Protein AF-A0A7S1UII2-F1 (afdb_monomer)

Mean predicted aligned error: 13.19 Å

Organism: NCBI:txid124430

InterPro domains:
  IPR004776 Membrane transport P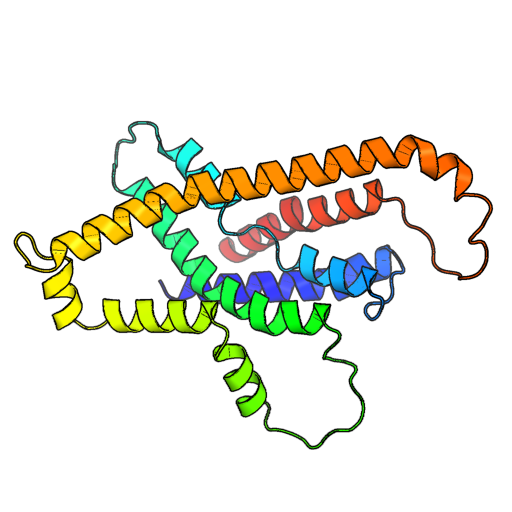IN-like [PF03547] (110-230)
  IPR045033 Protein PIN-LIKES 1/3/4/5/7 [PTHR31651] (4-228)

Sequence (231 aa):
TLALPVLAAFQAALGLVFARRVVLPLLRIKPTSQEGRELQVSSAFGNSGTLPLVLLDALFRAPYADPSVLPRSVAYVSLYLLGWSPLFWSVGRSILVGGIEGKDGPKESALKMVLKRVASPPLMSAFLSLFLVSLPPMRALLFQDGAPLHVVYKCIENFGNACVPTSILVLAGSLASGAAAAKSNEGKAAAVSAGESAAGGDTVGFGRRVATILMSRYVLSPLLSFSLLMA

Foldseek 3Di:
DLVLLVVLVVQLVVQLCCLVPPVCVVQVHDCLDLVNLVLSLLSSDDPLQQVQLVVLCVVLVPDDPDVCSSVVSNVSSVSNCLNNVLCCQQVSVCSNVSVVPDDDDPCPDVVVSSVVSCPDPVNCVSVVVCVQCVDPVSVCQQPPVPRPNVVVVVVVVVVVVVVNVVVVVVVVVVVVVVVVVVVVCVVVVVVCVPPDPPDDDPPDDPVVSVVVSCCSPPPVSVVVVVVVVVD

Solvent-accessible surface area (backbone atoms only — not comparable to full-atom values): 13066 Å² total; per-residue (Å²): 124,73,61,41,24,53,49,32,45,50,50,34,51,49,23,37,50,44,24,64,69,48,52,26,63,75,58,68,42,54,68,85,40,71,70,29,22,53,51,28,35,53,52,28,54,62,84,68,52,62,60,57,52,50,49,46,46,71,71,50,67,58,93,55,99,57,81,62,53,48,63,51,50,53,49,51,45,52,45,23,39,65,28,36,51,55,46,40,65,45,55,39,45,34,50,62,74,43,71,85,77,69,79,92,69,82,87,69,51,68,62,60,60,47,48,62,47,49,64,33,71,72,43,46,52,52,52,48,52,52,53,54,59,68,36,69,70,52,36,50,40,36,71,38,93,86,29,91,41,30,64,59,45,53,51,52,51,52,52,54,65,50,47,56,61,52,49,48,51,54,51,52,51,53,50,52,51,53,54,51,52,54,62,64,40,66,77,49,56,76,69,57,76,80,73,77,90,83,74,97,65,77,79,70,52,68,70,61,54,52,51,50,50,48,46,52,54,72,50,48,49,55,51,51,53,52,53,66,74,74,106

pLDDT: mean 71.01, std 14.42, range [28.39, 87.88]

Radius of gyration: 21.79 Å; Cα contacts (8 Å, |Δi|>4): 147; chains: 1; bounding box: 61×44×65 Å

Secondary structure (DSSP, 8-state):
-THHHHHHHHHHHHHHHHIIIIIHHHTT--TTSHHHHHHHHHHHS--SSHHHHHHHHHHH-S--S-TTHHHHHHHHHHHHHHHHHHHIIIIIHHHHHTTT---------HHHHHHHHHTSHHHHHHHHHHHHHHSHHHHHHHHSTT-TTHHHHHHHHHHHHHHHHHHHHHHHHHHHHHHHHHHHHTTTHHHHTTT---S------HHHHHHHHHHIIIIIHHHHHHHHH--

Structure (mmCIF, N/CA/C/O backbone):
data_AF-A0A7S1UII2-F1
#
_entry.id   AF-A0A7S1UII2-F1
#
loop_
_atom_site.group_PDB
_atom_site.id
_atom_site.type_symbol
_atom_site.label_atom_id
_atom_site.label_alt_id
_atom_site.label_comp_id
_atom_site.label_asym_id
_atom_site.label_entity_id
_atom_site.label_seq_id
_atom_site.pdbx_PDB_ins_code
_atom_site.Cartn_x
_atom_site.Cartn_y
_atom_site.Cartn_z
_atom_site.occupancy
_atom_site.B_iso_or_equiv
_atom_site.auth_seq_id
_atom_site.auth_comp_id
_atom_site.auth_asym_id
_atom_site.auth_atom_id
_atom_site.pdbx_PDB_model_num
ATOM 1 N N . THR A 1 1 ? -4.751 -12.701 12.471 1.00 56.94 1 THR A N 1
ATOM 2 C CA . THR A 1 1 ? -4.529 -11.243 12.307 1.00 56.94 1 THR A CA 1
ATOM 3 C C . THR A 1 1 ? -3.105 -10.900 11.876 1.00 56.94 1 THR A C 1
ATOM 5 O O . THR A 1 1 ? -2.968 -10.080 10.981 1.00 56.94 1 THR A O 1
ATOM 8 N N . LEU A 1 2 ? -2.054 -11.556 12.395 1.00 64.75 2 LEU A N 1
ATOM 9 C CA . LEU A 1 2 ? -0.652 -11.357 11.954 1.00 64.75 2 LEU A CA 1
ATOM 10 C C . LEU A 1 2 ? -0.298 -11.925 10.562 1.00 64.75 2 LEU A C 1
ATOM 12 O O . LEU A 1 2 ? 0.735 -11.569 10.004 1.00 64.75 2 LEU A O 1
ATOM 16 N N . ALA A 1 3 ? -1.153 -12.769 9.978 1.00 74.94 3 ALA A N 1
ATOM 17 C CA . ALA A 1 3 ? -0.923 -13.341 8.650 1.00 74.94 3 ALA A CA 1
ATOM 18 C C . ALA A 1 3 ? -0.904 -12.282 7.529 1.00 74.94 3 ALA A C 1
ATOM 20 O O . ALA A 1 3 ? -0.181 -12.447 6.555 1.00 74.94 3 ALA A O 1
ATOM 21 N N . LEU A 1 4 ? -1.650 -11.178 7.670 1.00 79.38 4 LEU A N 1
ATOM 22 C CA . LEU A 1 4 ? -1.787 -10.155 6.622 1.00 79.38 4 LEU A CA 1
ATOM 23 C C . LEU A 1 4 ? -0.493 -9.351 6.378 1.00 79.38 4 LEU A C 1
ATOM 25 O O . LEU A 1 4 ? -0.098 -9.235 5.218 1.00 79.38 4 LEU A O 1
ATOM 29 N N . PRO A 1 5 ? 0.223 -8.865 7.414 1.00 79.19 5 PRO A N 1
ATOM 30 C CA . PRO A 1 5 ? 1.555 -8.286 7.227 1.00 79.19 5 PRO A CA 1
ATOM 31 C C . PRO A 1 5 ? 2.565 -9.248 6.586 1.00 79.19 5 PRO A C 1
ATOM 33 O O . PRO A 1 5 ? 3.376 -8.835 5.759 1.00 79.19 5 PRO A O 1
ATOM 36 N N . VAL A 1 6 ? 2.514 -10.536 6.945 1.00 77.44 6 VAL A N 1
ATOM 37 C CA . VAL A 1 6 ? 3.408 -11.562 6.379 1.00 77.44 6 VAL A CA 1
ATOM 38 C C . VAL A 1 6 ? 3.071 -11.825 4.913 1.00 77.44 6 VAL A C 1
ATOM 40 O O . VAL A 1 6 ? 3.969 -11.893 4.076 1.00 77.44 6 VAL A O 1
ATOM 43 N N . LEU A 1 7 ? 1.782 -11.895 4.579 1.00 80.81 7 LEU A N 1
ATOM 44 C CA . LEU A 1 7 ? 1.306 -12.030 3.206 1.00 80.81 7 LEU A CA 1
ATOM 45 C C . LEU A 1 7 ? 1.742 -10.835 2.345 1.00 80.81 7 LEU A C 1
ATOM 47 O O . LEU A 1 7 ? 2.169 -11.020 1.208 1.00 80.81 7 LEU A O 1
ATOM 51 N N . ALA A 1 8 ? 1.704 -9.619 2.898 1.00 79.69 8 ALA A N 1
ATOM 52 C CA . ALA A 1 8 ? 2.217 -8.426 2.229 1.00 79.69 8 ALA A CA 1
ATOM 53 C C . ALA A 1 8 ? 3.714 -8.543 1.917 1.00 79.69 8 ALA A C 1
ATOM 55 O O . ALA A 1 8 ? 4.152 -8.206 0.813 1.00 79.69 8 ALA A O 1
ATOM 56 N N . ALA A 1 9 ? 4.494 -9.070 2.865 1.00 80.06 9 ALA A N 1
ATOM 57 C CA . ALA A 1 9 ? 5.916 -9.317 2.665 1.00 80.06 9 ALA A CA 1
ATOM 58 C C . ALA A 1 9 ? 6.182 -10.353 1.581 1.00 80.06 9 ALA A C 1
ATOM 60 O O . ALA A 1 9 ? 7.027 -10.148 0.707 1.00 80.06 9 ALA A O 1
ATOM 61 N N . PHE A 1 10 ? 5.416 -11.436 1.612 1.00 82.25 10 PHE A N 1
ATOM 62 C CA . PHE A 1 10 ? 5.504 -12.500 0.635 1.00 82.25 10 PHE A CA 1
ATOM 63 C C . PHE A 1 10 ? 5.141 -12.016 -0.776 1.00 82.25 10 PHE A C 1
ATOM 65 O O . PHE A 1 10 ? 5.897 -12.258 -1.715 1.00 82.25 10 PHE A O 1
ATOM 72 N N . GLN A 1 11 ? 4.058 -11.247 -0.932 1.00 85.56 11 GLN A N 1
ATOM 73 C CA . GLN A 1 11 ? 3.678 -10.652 -2.217 1.00 85.56 11 GLN A CA 1
ATOM 74 C C . GLN A 1 11 ? 4.767 -9.712 -2.752 1.00 85.56 11 GLN A C 1
ATOM 76 O O . GLN A 1 11 ? 5.116 -9.783 -3.930 1.00 85.56 11 GLN A O 1
ATOM 81 N N . ALA A 1 12 ? 5.322 -8.840 -1.905 1.00 82.19 12 ALA A N 1
ATOM 82 C CA . ALA A 1 12 ? 6.393 -7.933 -2.313 1.00 82.19 12 ALA A CA 1
ATOM 83 C C . ALA A 1 12 ? 7.648 -8.707 -2.757 1.00 82.19 12 ALA A C 1
ATOM 85 O O . ALA A 1 12 ? 8.243 -8.387 -3.788 1.00 82.19 12 ALA A O 1
ATOM 86 N N . ALA A 1 13 ? 8.022 -9.760 -2.024 1.00 82.88 13 ALA A N 1
ATOM 87 C CA . ALA A 1 13 ? 9.143 -10.625 -2.377 1.00 82.88 13 ALA A CA 1
ATOM 88 C C . ALA A 1 13 ? 8.908 -11.355 -3.709 1.00 82.88 13 ALA A C 1
ATOM 90 O O . ALA A 1 13 ? 9.775 -11.326 -4.583 1.00 82.88 13 ALA A O 1
ATOM 91 N N . LEU A 1 14 ? 7.724 -11.944 -3.905 1.00 81.94 14 LEU A N 1
ATOM 92 C CA . LEU A 1 14 ? 7.351 -12.593 -5.162 1.00 81.94 14 LEU A CA 1
ATOM 93 C C . LEU A 1 14 ? 7.375 -11.620 -6.340 1.00 81.94 14 LEU A C 1
ATOM 95 O O . LEU A 1 14 ? 7.939 -11.945 -7.383 1.00 81.94 14 LEU A O 1
ATOM 99 N N . GLY A 1 15 ? 6.826 -10.416 -6.172 1.00 82.94 15 GLY A N 1
ATOM 100 C CA . GLY A 1 15 ? 6.840 -9.385 -7.207 1.00 82.94 15 GLY A CA 1
ATOM 101 C C . GLY A 1 15 ? 8.260 -8.972 -7.605 1.00 82.94 15 GLY A C 1
ATOM 102 O O . GLY A 1 15 ? 8.541 -8.820 -8.793 1.00 82.94 15 GLY A O 1
ATOM 103 N N . LEU A 1 16 ? 9.185 -8.875 -6.641 1.00 82.69 16 LEU A N 1
ATOM 104 C CA . LEU A 1 16 ? 10.602 -8.599 -6.913 1.00 82.69 16 LEU A CA 1
ATOM 105 C C . LEU A 1 16 ? 11.288 -9.758 -7.641 1.00 82.69 16 LEU A C 1
ATOM 107 O O . LEU A 1 16 ? 12.012 -9.533 -8.614 1.00 82.69 16 LEU A O 1
ATOM 111 N N . VAL A 1 17 ? 11.064 -10.996 -7.192 1.00 82.88 17 VAL A N 1
ATOM 112 C CA . VAL A 1 17 ? 11.628 -12.193 -7.831 1.00 82.88 17 VAL A CA 1
ATOM 113 C C . VAL A 1 17 ? 11.128 -12.303 -9.265 1.00 82.88 17 VAL A C 1
ATOM 115 O O . VAL A 1 17 ? 11.934 -12.483 -10.177 1.00 82.88 17 VAL A O 1
ATOM 118 N N . PHE A 1 18 ? 9.828 -12.128 -9.484 1.00 81.38 18 PHE A N 1
ATOM 119 C CA . PHE A 1 18 ? 9.223 -12.180 -10.807 1.00 81.38 18 PHE A CA 1
ATOM 120 C C . PHE A 1 18 ? 9.749 -11.069 -11.719 1.00 81.38 18 PHE A C 1
ATOM 122 O O . PHE A 1 18 ? 10.164 -11.338 -12.848 1.00 81.38 18 PHE A O 1
ATOM 129 N N . ALA A 1 19 ? 9.818 -9.831 -11.225 1.00 80.81 19 ALA A N 1
ATOM 130 C CA . ALA A 1 19 ? 10.358 -8.723 -12.001 1.00 80.81 19 ALA A CA 1
ATOM 131 C C . ALA A 1 19 ? 11.804 -8.992 -12.439 1.00 80.81 19 ALA A C 1
ATOM 133 O O . ALA A 1 19 ? 12.163 -8.776 -13.595 1.00 80.81 19 ALA A O 1
ATOM 134 N N . ARG A 1 20 ? 12.627 -9.533 -11.536 1.00 79.88 20 ARG A N 1
ATOM 135 C CA . ARG A 1 20 ? 14.045 -9.801 -11.791 1.00 79.88 20 ARG A CA 1
ATOM 136 C C . ARG A 1 20 ? 14.301 -11.031 -12.655 1.00 79.88 20 ARG A C 1
ATOM 138 O O . ARG A 1 20 ? 15.261 -11.033 -13.419 1.00 79.88 20 ARG A O 1
ATOM 145 N N . ARG A 1 21 ? 13.487 -12.078 -12.521 1.00 81.69 21 ARG A N 1
ATOM 146 C CA . ARG A 1 21 ? 13.689 -13.363 -13.211 1.00 81.69 21 ARG A CA 1
ATOM 147 C C . ARG A 1 21 ? 12.927 -13.485 -14.522 1.00 81.69 21 ARG A C 1
ATOM 149 O O . ARG A 1 21 ? 13.378 -14.226 -15.384 1.00 81.69 21 ARG A O 1
ATOM 156 N N . VAL A 1 22 ? 11.806 -12.784 -14.673 1.00 80.25 22 VAL A N 1
ATOM 157 C CA . VAL A 1 22 ? 10.923 -12.923 -15.838 1.00 80.25 22 VAL A CA 1
ATOM 158 C C . VAL A 1 22 ? 10.844 -11.616 -16.614 1.00 80.25 22 VAL A C 1
ATOM 160 O O . VAL A 1 22 ? 11.204 -11.582 -17.785 1.00 80.25 22 VAL A O 1
ATOM 163 N N . VAL A 1 23 ? 10.442 -10.520 -15.966 1.00 77.81 23 VAL A N 1
ATOM 164 C CA . VAL A 1 23 ? 10.140 -9.257 -16.665 1.00 77.81 23 VAL A CA 1
ATOM 165 C C . VAL A 1 23 ? 11.395 -8.592 -17.237 1.00 77.81 23 VAL A C 1
ATOM 167 O O . VAL A 1 23 ? 11.415 -8.222 -18.409 1.00 77.81 23 VAL A O 1
ATOM 170 N N . LEU A 1 24 ? 12.456 -8.452 -16.439 1.00 80.50 24 LEU A N 1
ATOM 171 C CA . LEU A 1 24 ? 13.693 -7.797 -16.872 1.00 80.50 24 LEU A CA 1
ATOM 172 C C . LEU A 1 24 ? 14.414 -8.553 -18.004 1.00 80.50 24 LEU A C 1
ATOM 174 O O . LEU A 1 24 ? 14.764 -7.904 -18.992 1.00 80.50 24 LEU A O 1
ATOM 178 N N . PRO A 1 25 ? 14.589 -9.892 -17.940 1.00 80.75 25 PRO A N 1
ATOM 179 C CA . PRO A 1 25 ? 15.157 -10.648 -19.055 1.00 80.75 25 PRO A CA 1
ATOM 180 C C . PRO A 1 25 ? 14.284 -10.602 -20.310 1.00 80.75 25 PRO A C 1
ATOM 182 O O . PRO A 1 25 ? 14.812 -10.434 -21.407 1.00 80.75 25 PRO A O 1
ATOM 185 N N . LEU A 1 26 ? 12.955 -10.685 -20.157 1.00 80.38 26 LEU A N 1
ATOM 186 C CA . LEU A 1 26 ? 12.013 -10.628 -21.279 1.00 80.38 26 LEU A CA 1
ATOM 187 C C . LEU A 1 26 ? 12.080 -9.290 -22.028 1.00 80.38 26 LEU A C 1
ATOM 189 O O . LEU A 1 26 ? 11.916 -9.253 -23.245 1.00 80.38 26 LEU A O 1
ATOM 193 N N . LEU A 1 27 ? 12.337 -8.198 -21.307 1.00 76.19 27 LEU A N 1
ATOM 194 C CA . LEU A 1 27 ? 12.466 -6.855 -21.872 1.00 76.19 27 LEU A CA 1
ATOM 195 C C . LEU A 1 27 ? 13.917 -6.470 -22.196 1.00 76.19 27 LEU A C 1
ATOM 197 O O . LEU A 1 27 ? 14.146 -5.362 -22.666 1.00 76.19 27 LEU A O 1
ATOM 201 N N . ARG A 1 28 ? 14.892 -7.355 -21.943 1.00 81.25 28 ARG A N 1
ATOM 202 C CA . ARG A 1 28 ? 16.338 -7.093 -22.084 1.00 81.25 28 ARG A CA 1
ATOM 203 C C . ARG A 1 28 ? 16.824 -5.843 -21.333 1.00 81.25 28 ARG A C 1
ATOM 205 O O . ARG A 1 28 ? 17.810 -5.219 -21.720 1.00 81.25 28 ARG A O 1
ATOM 212 N N . ILE A 1 29 ? 16.170 -5.495 -20.223 1.00 78.38 29 ILE A N 1
ATOM 213 C CA . ILE A 1 29 ? 16.531 -4.336 -19.397 1.00 78.38 29 ILE A CA 1
ATOM 214 C C . ILE A 1 29 ? 17.473 -4.793 -18.282 1.00 78.38 29 ILE A C 1
ATOM 216 O O . ILE A 1 29 ? 17.192 -5.745 -17.551 1.00 78.38 29 ILE A O 1
ATOM 220 N N . LYS A 1 30 ? 18.601 -4.093 -18.118 1.00 77.81 30 LYS A N 1
ATOM 221 C CA . LYS A 1 30 ? 19.545 -4.372 -17.028 1.00 77.81 30 LYS A CA 1
ATOM 222 C C . LYS A 1 30 ? 18.917 -4.001 -15.674 1.00 77.81 30 LYS A C 1
ATOM 224 O O . LYS A 1 30 ? 18.399 -2.898 -15.541 1.00 77.81 30 LYS A O 1
ATOM 229 N N . PRO A 1 31 ? 19.016 -4.850 -14.636 1.00 73.50 31 PRO A N 1
ATOM 230 C CA . PRO A 1 31 ? 18.434 -4.571 -13.317 1.00 73.50 31 PRO A CA 1
ATOM 231 C C . PRO A 1 31 ? 19.035 -3.344 -12.616 1.00 73.50 31 PRO A C 1
ATOM 233 O O . PRO A 1 31 ? 18.410 -2.798 -11.711 1.00 73.50 31 PRO A O 1
ATOM 236 N N . THR A 1 32 ? 20.242 -2.941 -13.014 1.00 72.38 32 THR A N 1
ATOM 237 C CA . THR A 1 32 ? 20.993 -1.807 -12.460 1.00 72.38 32 THR A CA 1
ATOM 238 C C . THR A 1 32 ? 20.679 -0.490 -13.172 1.00 72.38 32 THR A C 1
ATOM 240 O O . THR A 1 32 ? 20.956 0.585 -12.638 1.00 72.38 32 THR A O 1
ATOM 243 N N . SER A 1 33 ? 20.047 -0.541 -14.354 1.00 77.50 33 SER A N 1
ATOM 244 C CA . SER A 1 33 ? 19.608 0.673 -15.040 1.00 77.50 33 SER A CA 1
ATOM 245 C C . SER A 1 33 ? 18.508 1.368 -14.236 1.00 77.50 33 SER A C 1
ATOM 247 O O . SER A 1 33 ? 17.801 0.745 -13.439 1.00 77.50 33 SER A O 1
ATOM 249 N N . GLN A 1 34 ? 18.363 2.681 -14.416 1.00 76.69 34 GLN A N 1
ATOM 250 C CA . GLN A 1 34 ? 17.278 3.430 -13.783 1.00 76.69 34 GLN A CA 1
ATOM 251 C C . GLN A 1 34 ? 15.908 2.836 -14.154 1.00 76.69 34 GLN A C 1
ATOM 253 O O . GLN A 1 34 ? 15.130 2.507 -13.260 1.00 76.69 34 GLN A O 1
ATOM 258 N N . GLU A 1 35 ? 15.680 2.564 -15.444 1.00 75.12 35 GLU A N 1
ATOM 259 C CA . GLU A 1 35 ? 14.459 1.906 -15.924 1.00 75.12 35 GLU A CA 1
ATOM 260 C C . GLU A 1 35 ? 14.240 0.529 -15.274 1.00 75.12 35 GLU A C 1
ATOM 262 O O . GLU A 1 35 ? 13.125 0.181 -14.892 1.00 75.12 35 GLU A O 1
ATOM 267 N N . GLY A 1 36 ? 15.304 -0.263 -15.106 1.00 76.50 36 GLY A N 1
ATOM 268 C CA . GLY A 1 36 ? 15.222 -1.587 -14.498 1.00 76.50 36 GLY A CA 1
ATOM 269 C C . GLY A 1 36 ? 14.879 -1.542 -13.010 1.00 76.50 36 GLY A C 1
ATOM 270 O O . GLY A 1 36 ? 14.139 -2.398 -12.519 1.00 76.50 36 GLY A O 1
ATOM 271 N N . ARG A 1 37 ? 15.381 -0.542 -12.277 1.00 79.75 37 ARG A N 1
ATOM 272 C CA . ARG A 1 37 ? 15.050 -0.312 -10.860 1.00 79.75 37 ARG A CA 1
ATOM 273 C C . ARG A 1 37 ? 13.603 0.141 -10.691 1.00 79.75 37 ARG A C 1
ATOM 275 O O . ARG A 1 37 ? 12.886 -0.421 -9.865 1.00 79.75 37 ARG A O 1
ATOM 282 N N . GLU A 1 38 ? 13.159 1.095 -11.503 1.00 80.50 38 GLU A N 1
ATOM 283 C CA . GLU A 1 38 ? 11.774 1.580 -11.513 1.00 80.50 38 GLU A CA 1
ATOM 284 C C . GLU A 1 38 ? 10.786 0.457 -11.866 1.00 80.50 38 GLU A C 1
ATOM 286 O O . GLU A 1 38 ? 9.753 0.299 -11.210 1.00 80.50 38 GLU A O 1
ATOM 291 N N . LEU A 1 39 ? 11.131 -0.395 -12.836 1.00 78.56 39 LEU A N 1
ATOM 292 C CA . LEU A 1 39 ? 10.306 -1.534 -13.238 1.00 78.56 39 LEU A CA 1
ATOM 293 C C . LEU A 1 39 ? 10.209 -2.617 -12.154 1.00 78.56 39 LEU A C 1
ATOM 295 O O . LEU A 1 39 ? 9.135 -3.176 -11.924 1.00 78.56 39 LEU A O 1
ATOM 299 N N . GLN A 1 40 ? 11.312 -2.904 -11.458 1.00 81.12 40 GLN A N 1
ATOM 300 C CA . GLN A 1 40 ? 11.315 -3.845 -10.334 1.00 81.12 40 GLN A CA 1
ATOM 301 C C . GLN A 1 40 ? 10.429 -3.355 -9.190 1.00 81.12 40 GLN A C 1
ATOM 303 O O . GLN A 1 40 ? 9.602 -4.112 -8.679 1.00 81.12 40 GLN A O 1
ATOM 308 N N . VAL A 1 41 ? 10.576 -2.085 -8.803 1.00 83.38 41 VAL A N 1
ATOM 309 C CA . VAL A 1 41 ? 9.802 -1.529 -7.692 1.00 83.38 41 VAL A CA 1
ATOM 310 C C . VAL A 1 41 ? 8.333 -1.383 -8.056 1.00 83.38 41 VAL A C 1
ATOM 312 O O . VAL A 1 41 ? 7.504 -1.781 -7.252 1.00 83.38 41 VAL A O 1
ATOM 315 N N . SER A 1 42 ? 7.989 -0.925 -9.260 1.00 79.56 42 SER A N 1
ATOM 316 C CA . SER A 1 42 ? 6.586 -0.827 -9.699 1.00 79.56 42 SER A CA 1
ATOM 317 C C . SER A 1 42 ? 5.885 -2.187 -9.827 1.00 79.56 42 SER A C 1
ATOM 319 O O . SER A 1 42 ? 4.681 -2.286 -9.586 1.00 79.56 42 SER A O 1
ATOM 321 N N . SER A 1 43 ? 6.628 -3.251 -10.150 1.00 78.94 43 SER A N 1
ATOM 322 C CA . SER A 1 43 ? 6.092 -4.617 -10.210 1.00 78.94 43 SER A CA 1
ATOM 323 C C . SER A 1 43 ? 5.828 -5.202 -8.817 1.00 78.94 43 SER A C 1
ATOM 325 O O . SER A 1 43 ? 4.819 -5.873 -8.607 1.00 78.94 43 SER A O 1
ATOM 327 N N . ALA A 1 44 ? 6.713 -4.937 -7.852 1.00 79.94 44 ALA A N 1
ATOM 328 C CA . ALA A 1 44 ? 6.597 -5.452 -6.486 1.00 79.94 44 ALA A CA 1
ATOM 329 C C . ALA A 1 44 ? 5.700 -4.601 -5.577 1.00 79.94 44 ALA A C 1
ATOM 331 O O . ALA A 1 44 ? 4.962 -5.119 -4.736 1.00 79.94 44 ALA A O 1
ATOM 332 N N . PHE A 1 45 ? 5.748 -3.288 -5.767 1.00 81.88 45 PHE A N 1
ATOM 333 C CA . PHE A 1 45 ? 5.093 -2.285 -4.950 1.00 81.88 45 PHE A CA 1
ATOM 334 C C . PHE A 1 45 ? 4.269 -1.366 -5.847 1.00 81.88 45 PHE A C 1
ATOM 336 O O . PHE A 1 45 ? 4.777 -0.452 -6.488 1.00 81.88 45 PHE A O 1
ATOM 343 N N . GLY A 1 46 ? 2.961 -1.573 -5.851 1.00 76.56 46 GLY A N 1
ATOM 344 C CA . GLY A 1 46 ? 2.034 -0.595 -6.407 1.00 76.56 46 GLY A CA 1
ATOM 345 C C . GLY A 1 46 ? 0.900 -0.323 -5.439 1.00 76.56 46 GLY A C 1
ATOM 346 O O . GLY A 1 46 ? 0.962 -0.719 -4.277 1.00 76.56 46 GLY A O 1
ATOM 347 N N . ASN A 1 47 ? -0.144 0.348 -5.913 1.00 76.75 47 ASN A N 1
ATOM 348 C CA . ASN A 1 47 ? -1.198 0.840 -5.034 1.00 76.75 47 ASN A CA 1
ATOM 349 C C . ASN A 1 47 ? -1.896 -0.309 -4.287 1.00 76.75 47 ASN A C 1
ATOM 351 O O . ASN A 1 47 ? -2.648 -1.071 -4.888 1.00 76.75 47 ASN A O 1
ATOM 355 N N . SER A 1 48 ? -1.593 -0.434 -2.996 1.00 78.81 48 SER A N 1
ATOM 356 C CA . SER A 1 48 ? -2.120 -1.486 -2.117 1.00 78.81 48 SER A CA 1
ATOM 357 C C . SER A 1 48 ? -2.996 -0.909 -1.001 1.00 78.81 48 SER A C 1
ATOM 359 O O . SER A 1 48 ? -3.392 -1.629 -0.093 1.00 78.81 48 SER A O 1
ATOM 361 N N . GLY A 1 49 ? -3.274 0.399 -1.058 1.00 77.56 49 GLY A N 1
ATOM 362 C CA . GLY A 1 49 ? -4.068 1.117 -0.066 1.00 77.56 49 GLY A CA 1
ATOM 363 C C . GLY A 1 49 ? -5.275 1.781 -0.700 1.00 77.56 49 GLY A C 1
ATOM 364 O O . GLY A 1 49 ? -6.390 1.300 -0.556 1.00 77.56 49 GLY A O 1
ATOM 365 N N . THR A 1 50 ? -5.064 2.860 -1.448 1.00 76.56 50 THR A N 1
ATOM 366 C CA . THR A 1 50 ? -6.160 3.679 -1.973 1.00 76.56 50 THR A CA 1
ATOM 367 C C . THR A 1 50 ? -7.098 2.917 -2.908 1.00 76.56 50 THR A C 1
ATOM 369 O O . THR A 1 50 ? -8.304 2.993 -2.723 1.00 76.56 50 THR A O 1
ATOM 372 N N . LEU A 1 51 ? -6.582 2.162 -3.885 1.00 81.06 51 LEU A N 1
ATOM 373 C CA . LEU A 1 51 ? -7.436 1.430 -4.833 1.00 81.06 51 LEU A CA 1
ATOM 374 C C . LEU A 1 51 ? -8.267 0.329 -4.146 1.00 81.06 51 LEU A C 1
ATOM 376 O O . LEU A 1 51 ? -9.482 0.314 -4.346 1.00 81.06 51 LEU A O 1
ATOM 380 N N . PRO A 1 52 ? -7.678 -0.546 -3.304 1.00 82.88 52 PRO A N 1
ATOM 381 C CA . PRO A 1 52 ? -8.458 -1.496 -2.516 1.00 82.88 52 PRO A CA 1
ATOM 382 C C . PRO A 1 52 ? -9.504 -0.829 -1.621 1.00 82.88 52 PRO A C 1
ATOM 384 O O . PRO A 1 52 ? -10.641 -1.279 -1.602 1.00 82.88 52 PRO A O 1
ATOM 387 N N . LEU A 1 53 ? -9.164 0.260 -0.921 1.00 81.88 53 LEU A N 1
ATOM 388 C CA . LEU A 1 53 ? -10.115 0.955 -0.044 1.00 81.88 53 LEU A CA 1
ATOM 389 C C . LEU A 1 53 ? -11.305 1.536 -0.816 1.00 81.88 53 LEU A C 1
ATOM 391 O O . LEU A 1 53 ? -12.431 1.436 -0.345 1.00 81.88 53 LEU A O 1
ATOM 395 N N . VAL A 1 54 ? -11.078 2.077 -2.015 1.00 82.00 54 VAL A N 1
ATOM 396 C CA . VAL A 1 54 ? -12.163 2.547 -2.893 1.00 82.00 54 VAL A CA 1
ATOM 397 C C . VAL A 1 54 ? -13.031 1.408 -3.378 1.00 82.00 54 VAL A C 1
ATOM 399 O O . VAL A 1 54 ? -14.248 1.543 -3.402 1.00 82.00 54 VAL A O 1
ATOM 402 N N . LEU A 1 55 ? -12.420 0.294 -3.780 1.00 83.19 55 LEU A N 1
ATOM 403 C CA . LEU A 1 55 ? -13.176 -0.866 -4.230 1.00 83.19 55 LEU A CA 1
ATOM 404 C C . LEU A 1 55 ? -14.045 -1.416 -3.096 1.00 83.19 55 LEU A C 1
ATOM 406 O O . LEU A 1 55 ? -15.194 -1.765 -3.336 1.00 83.19 55 LEU A O 1
ATOM 410 N N . LEU A 1 56 ? -13.515 -1.458 -1.871 1.00 83.25 56 LEU A N 1
ATOM 411 C CA . LEU A 1 56 ? -14.270 -1.858 -0.688 1.00 83.25 56 LEU A CA 1
ATOM 412 C C . LEU A 1 56 ? -15.417 -0.893 -0.390 1.00 83.25 56 LEU A C 1
ATOM 414 O O . LEU A 1 56 ? -16.519 -1.360 -0.128 1.00 83.25 56 LEU A O 1
ATOM 418 N N . ASP A 1 57 ? -15.182 0.420 -0.460 1.00 79.69 57 ASP A N 1
ATOM 419 C CA . ASP A 1 57 ? -16.250 1.413 -0.314 1.00 79.69 57 ASP A CA 1
ATOM 420 C C . ASP A 1 57 ? -17.317 1.203 -1.395 1.00 79.69 57 ASP A C 1
ATOM 422 O O . ASP A 1 57 ? -18.473 0.962 -1.080 1.00 79.69 57 ASP A O 1
ATOM 426 N N . ALA A 1 58 ? -16.941 1.144 -2.672 1.00 79.62 58 ALA A N 1
ATOM 427 C CA . ALA A 1 58 ? -17.881 0.930 -3.770 1.00 79.62 58 ALA A CA 1
ATOM 428 C C . ALA A 1 58 ? -18.669 -0.388 -3.645 1.00 79.62 58 ALA A C 1
ATOM 430 O O . ALA A 1 58 ? -19.865 -0.416 -3.935 1.00 79.62 58 ALA A O 1
ATOM 431 N N . LEU A 1 59 ? -18.018 -1.468 -3.205 1.00 81.12 59 LEU A N 1
ATOM 432 C CA . LEU A 1 59 ? -18.630 -2.789 -3.088 1.00 81.12 59 LEU A CA 1
ATOM 433 C C . LEU A 1 59 ? -19.543 -2.900 -1.864 1.00 81.12 59 LEU A C 1
ATOM 435 O O . LEU A 1 59 ? -20.590 -3.536 -1.959 1.00 81.12 59 LEU A O 1
ATOM 439 N N . PHE A 1 60 ? -19.165 -2.290 -0.736 1.00 79.69 60 PHE A N 1
ATOM 440 C CA . PHE A 1 60 ? -19.830 -2.455 0.562 1.00 79.69 60 PHE A CA 1
ATOM 441 C C . PHE A 1 60 ? -20.610 -1.225 1.055 1.00 79.69 60 PHE A C 1
ATOM 443 O O . PHE A 1 60 ? -21.121 -1.240 2.171 1.00 79.69 60 PHE A O 1
ATOM 450 N N . ARG A 1 61 ? -20.745 -0.173 0.237 1.00 70.00 61 ARG A N 1
ATOM 451 C CA . ARG A 1 61 ? -21.519 1.043 0.560 1.00 70.00 61 ARG A CA 1
ATOM 452 C C . ARG A 1 61 ? -23.037 0.855 0.514 1.00 70.00 61 ARG A C 1
ATOM 454 O O . ARG A 1 61 ? -23.758 1.650 1.112 1.00 70.00 61 ARG A O 1
ATOM 461 N N . ALA A 1 62 ? -23.535 -0.169 -0.181 1.00 73.00 62 ALA A N 1
ATOM 462 C CA . ALA A 1 62 ? -24.948 -0.548 -0.121 1.00 73.00 62 ALA A CA 1
ATOM 463 C C . ALA A 1 62 ? -25.300 -1.126 1.268 1.00 73.00 62 ALA A C 1
ATOM 465 O O . ALA A 1 62 ? -24.421 -1.676 1.927 1.00 73.00 62 ALA A O 1
ATOM 466 N N . PRO A 1 63 ? -26.556 -1.038 1.741 1.00 63.00 63 PRO A N 1
ATOM 467 C CA . PRO A 1 63 ? -26.952 -1.656 3.003 1.00 63.00 63 PRO A CA 1
ATOM 468 C C . PRO A 1 63 ? -26.884 -3.189 2.889 1.00 63.00 63 PRO A C 1
ATOM 470 O O . PRO A 1 63 ? -27.789 -3.830 2.359 1.00 63.00 63 PRO A O 1
ATOM 473 N N . TYR A 1 64 ? -25.782 -3.773 3.360 1.00 66.88 64 TYR A N 1
ATOM 474 C CA . TYR A 1 64 ? -25.618 -5.220 3.499 1.00 66.88 64 TYR A CA 1
ATOM 475 C C . TYR A 1 64 ? -26.325 -5.730 4.757 1.00 66.88 64 TYR A C 1
ATOM 477 O O . TYR A 1 64 ? -26.501 -4.997 5.729 1.00 66.88 64 TYR A O 1
ATOM 485 N N . ALA A 1 65 ? -26.674 -7.019 4.756 1.00 66.31 65 ALA A N 1
ATOM 486 C CA . ALA A 1 65 ? -27.286 -7.693 5.903 1.00 66.31 65 ALA A CA 1
ATOM 487 C C . ALA A 1 65 ? -26.421 -7.642 7.184 1.00 66.31 65 ALA A C 1
ATOM 489 O O . ALA A 1 65 ? -26.959 -7.741 8.282 1.00 66.31 65 ALA A O 1
ATOM 490 N N . ASP A 1 66 ? -25.101 -7.458 7.052 1.00 76.25 66 ASP A N 1
ATOM 491 C CA . ASP A 1 66 ? -24.173 -7.245 8.166 1.00 76.25 66 ASP A CA 1
ATOM 492 C C . ASP A 1 66 ? -23.435 -5.894 7.999 1.00 76.25 66 ASP A C 1
ATOM 494 O O . ASP A 1 66 ? -22.566 -5.767 7.128 1.00 76.25 66 ASP A O 1
ATOM 498 N N . PRO A 1 67 ? -23.732 -4.876 8.831 1.00 73.94 67 PRO A N 1
ATOM 499 C CA . PRO A 1 67 ? -23.085 -3.563 8.765 1.00 73.94 67 PRO A CA 1
ATOM 500 C C . PRO A 1 67 ? -21.608 -3.581 9.205 1.00 73.94 67 PRO A C 1
ATOM 502 O O . PRO A 1 67 ? -20.892 -2.599 9.008 1.00 73.94 67 PRO A O 1
ATOM 505 N N . SER A 1 68 ? -21.108 -4.683 9.779 1.00 80.81 68 SER A N 1
ATOM 506 C CA . SER A 1 68 ? -19.718 -4.799 10.242 1.00 80.81 68 SER A CA 1
ATOM 507 C C . SER A 1 68 ? -18.712 -5.165 9.140 1.00 80.81 68 SER A C 1
ATOM 509 O O . SER A 1 68 ? -17.498 -5.102 9.362 1.00 80.81 68 SER A O 1
ATOM 511 N N . VAL A 1 69 ? -19.186 -5.510 7.936 1.00 82.62 69 VAL A N 1
ATOM 512 C CA . VAL A 1 69 ? -18.352 -6.021 6.832 1.00 82.62 69 VAL A CA 1
ATOM 513 C C . VAL A 1 69 ? -17.401 -4.960 6.276 1.00 82.62 69 VAL A C 1
ATOM 515 O O . VAL A 1 69 ? -16.215 -5.245 6.082 1.00 82.62 69 VAL A O 1
ATOM 518 N N . LEU A 1 70 ? -17.877 -3.728 6.068 1.00 81.00 70 LEU A N 1
ATOM 519 C CA . LEU A 1 70 ? -17.052 -2.629 5.556 1.00 81.00 70 LEU A CA 1
ATOM 520 C C . LEU A 1 70 ? -15.932 -2.250 6.551 1.00 81.00 70 LEU A C 1
ATOM 522 O O . LEU A 1 70 ? -14.763 -2.310 6.156 1.00 81.00 70 LEU A O 1
ATOM 526 N N . PRO A 1 71 ? -16.215 -1.977 7.845 1.00 80.50 71 PRO A N 1
ATOM 527 C CA . PRO A 1 71 ? -15.169 -1.712 8.837 1.00 80.50 71 PRO A CA 1
ATOM 528 C C . PRO A 1 71 ? -14.145 -2.845 8.956 1.00 80.50 71 PRO A C 1
ATOM 530 O O . PRO A 1 71 ? -12.940 -2.597 9.039 1.00 80.50 71 PRO A O 1
ATOM 533 N N . ARG A 1 72 ? -14.601 -4.106 8.924 1.00 82.44 72 ARG A N 1
ATOM 534 C CA . ARG A 1 72 ? -13.721 -5.279 9.014 1.00 82.44 72 ARG A CA 1
ATOM 535 C C . ARG A 1 72 ? -12.795 -5.390 7.799 1.00 82.44 72 ARG A C 1
ATOM 537 O O . ARG A 1 72 ? -11.608 -5.670 7.956 1.00 82.44 72 ARG A O 1
ATOM 544 N N . SER A 1 73 ? -13.308 -5.111 6.604 1.00 83.31 73 SER A N 1
ATOM 545 C CA . SER A 1 73 ? -12.528 -5.131 5.362 1.00 83.31 73 SER A CA 1
ATOM 546 C C . SER A 1 73 ? -11.489 -4.007 5.318 1.00 83.31 73 SER A C 1
ATOM 548 O O . SER A 1 73 ? -10.327 -4.247 4.986 1.00 83.31 73 SER A O 1
ATOM 550 N N . VAL A 1 74 ? -11.869 -2.796 5.739 1.00 82.69 74 VAL A N 1
ATOM 551 C CA . VAL A 1 74 ? -10.949 -1.653 5.877 1.00 82.69 74 VAL A CA 1
ATOM 552 C C . VAL A 1 74 ? -9.843 -1.954 6.893 1.00 82.69 74 VAL A C 1
ATOM 554 O O . VAL A 1 74 ? -8.671 -1.652 6.646 1.00 82.69 74 VAL A O 1
ATOM 557 N N . ALA A 1 75 ? -10.174 -2.614 8.006 1.00 83.31 75 ALA A N 1
ATOM 558 C CA . ALA A 1 75 ? -9.185 -3.062 8.982 1.00 83.31 75 ALA A CA 1
ATOM 559 C C . ALA A 1 75 ? -8.199 -4.083 8.386 1.00 83.31 75 ALA A C 1
ATOM 561 O O . ALA A 1 75 ? -6.999 -3.984 8.642 1.00 83.31 75 ALA A O 1
ATOM 562 N N . TYR A 1 76 ? -8.654 -5.025 7.551 1.00 82.75 76 TYR A N 1
ATOM 563 C CA . TYR A 1 76 ? -7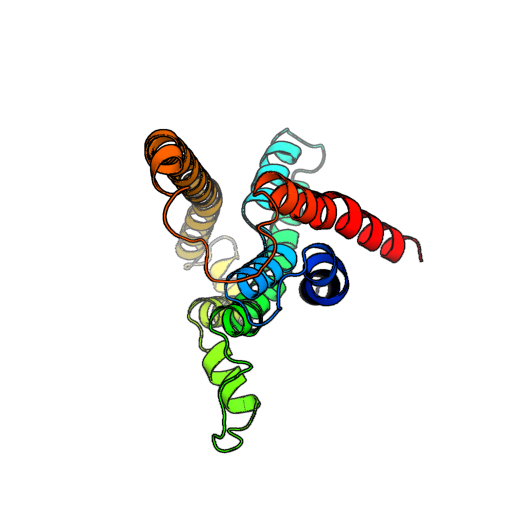.757 -5.971 6.878 1.00 82.75 76 TYR A CA 1
ATOM 564 C C . TYR A 1 76 ? -6.796 -5.292 5.901 1.00 82.75 76 TYR A C 1
ATOM 566 O O . TYR A 1 76 ? -5.606 -5.606 5.918 1.00 82.75 76 TYR A O 1
ATOM 574 N N . VAL A 1 77 ? -7.266 -4.324 5.108 1.00 84.00 77 VAL A N 1
ATOM 575 C CA . VAL A 1 77 ? -6.381 -3.535 4.230 1.00 84.00 77 VAL A CA 1
ATOM 576 C C . VAL A 1 77 ? -5.379 -2.729 5.055 1.00 84.00 77 VAL A C 1
ATOM 578 O O . VAL A 1 77 ? -4.194 -2.701 4.734 1.00 84.00 77 VAL A O 1
ATOM 581 N N . SER A 1 78 ? -5.817 -2.140 6.167 1.00 82.69 78 SER A N 1
ATOM 582 C CA . SER A 1 78 ? -4.942 -1.377 7.065 1.00 82.69 78 SER A CA 1
ATOM 583 C C . SER A 1 78 ? -3.863 -2.262 7.707 1.00 82.69 78 SER A C 1
ATOM 585 O O . SER A 1 78 ? -2.695 -1.878 7.768 1.00 82.69 78 SER A O 1
ATOM 587 N N . LEU A 1 79 ? -4.217 -3.485 8.118 1.00 81.88 79 LEU A N 1
ATOM 588 C CA . LEU A 1 79 ? -3.270 -4.481 8.634 1.00 81.88 79 LEU A CA 1
ATOM 589 C C . LEU A 1 79 ? -2.306 -4.988 7.557 1.00 81.88 79 LEU A C 1
ATOM 591 O O . LEU A 1 79 ? -1.131 -5.206 7.841 1.00 81.88 79 LEU A O 1
ATOM 595 N N . TYR A 1 80 ? -2.772 -5.161 6.323 1.00 82.75 80 TYR A N 1
ATOM 596 C CA . TYR A 1 80 ? -1.906 -5.482 5.193 1.00 82.75 80 TYR A CA 1
ATOM 597 C C . TYR A 1 80 ? -0.891 -4.348 4.942 1.00 82.75 80 TYR A C 1
ATOM 599 O O . TYR A 1 80 ? 0.313 -4.593 4.823 1.00 82.75 80 TYR A O 1
ATOM 607 N N . LEU A 1 81 ? -1.353 -3.091 4.940 1.00 81.44 81 LEU A N 1
ATOM 608 C CA . LEU A 1 81 ? -0.510 -1.907 4.752 1.00 81.44 81 LEU A CA 1
ATOM 609 C C . LEU A 1 81 ? 0.544 -1.742 5.848 1.00 81.44 81 LEU A C 1
ATOM 611 O O . LEU A 1 81 ? 1.632 -1.236 5.567 1.00 81.44 81 LEU A O 1
ATOM 615 N N . LEU A 1 82 ? 0.252 -2.207 7.063 1.00 80.00 82 LEU A N 1
ATOM 616 C CA . LEU A 1 82 ? 1.203 -2.216 8.170 1.00 80.00 82 LEU A CA 1
ATOM 617 C C . LEU A 1 82 ? 2.461 -3.038 7.846 1.00 80.00 82 LEU A C 1
ATOM 619 O O . LEU A 1 82 ? 3.546 -2.663 8.274 1.00 80.00 82 LEU A O 1
ATOM 623 N N . GLY A 1 83 ? 2.341 -4.123 7.072 1.00 76.69 83 GLY A N 1
ATOM 624 C CA . GLY A 1 83 ? 3.492 -4.887 6.572 1.00 76.69 83 GLY A CA 1
ATOM 625 C C . GLY A 1 83 ? 4.061 -4.327 5.267 1.00 76.69 83 GLY A C 1
ATOM 626 O O . GLY A 1 83 ? 5.276 -4.221 5.100 1.00 76.69 83 GLY A O 1
ATOM 627 N N . TRP A 1 84 ? 3.187 -3.917 4.348 1.00 81.81 84 TRP A N 1
ATOM 628 C CA . TRP A 1 84 ? 3.580 -3.448 3.020 1.00 81.81 84 TRP A CA 1
ATOM 629 C C . TRP A 1 84 ? 4.374 -2.131 3.046 1.00 81.81 84 TRP A C 1
ATOM 631 O O . TRP A 1 84 ? 5.397 -2.004 2.370 1.00 81.81 84 TRP A O 1
ATOM 641 N N . SER A 1 85 ? 3.935 -1.154 3.846 1.00 80.88 85 SER A N 1
ATOM 642 C CA . SER A 1 85 ? 4.515 0.196 3.876 1.00 80.88 85 SER A CA 1
ATOM 643 C C . SER A 1 85 ? 5.970 0.198 4.379 1.00 80.88 85 SER A C 1
ATOM 645 O O . SER A 1 85 ? 6.836 0.741 3.685 1.00 80.88 85 SER A O 1
ATOM 647 N N . PRO A 1 86 ? 6.322 -0.495 5.483 1.00 78.19 86 PRO A N 1
ATOM 648 C CA . PRO A 1 86 ? 7.716 -0.680 5.879 1.00 78.19 86 PRO A CA 1
ATOM 649 C C . PRO A 1 86 ? 8.610 -1.298 4.818 1.00 78.19 86 PRO A C 1
ATOM 651 O O . PRO A 1 86 ? 9.747 -0.861 4.641 1.00 78.19 86 PRO A O 1
ATOM 654 N N . LEU A 1 87 ? 8.115 -2.298 4.096 1.00 78.50 87 LEU A N 1
ATOM 655 C CA . LEU A 1 87 ? 8.892 -2.983 3.067 1.00 78.50 87 LEU A CA 1
ATOM 656 C C . LEU A 1 87 ? 9.135 -2.099 1.850 1.00 78.50 87 LEU A C 1
ATOM 658 O O . LEU A 1 87 ? 10.239 -2.096 1.307 1.00 78.50 87 LEU A O 1
ATOM 662 N N . PHE A 1 88 ? 8.149 -1.292 1.462 1.00 81.75 88 PHE A N 1
ATOM 663 C CA . PHE A 1 88 ? 8.324 -0.301 0.409 1.00 81.75 88 PHE A CA 1
ATOM 664 C C . PHE A 1 88 ? 9.375 0.748 0.796 1.00 81.75 88 PHE A C 1
ATOM 666 O O . PHE A 1 88 ? 10.325 0.992 0.046 1.00 81.75 88 PHE A O 1
ATOM 673 N N . TRP A 1 89 ? 9.257 1.327 1.994 1.00 75.38 89 TRP A N 1
ATOM 674 C CA . TRP A 1 89 ? 10.161 2.383 2.459 1.00 75.38 89 TRP A CA 1
ATOM 675 C C . TRP A 1 89 ? 11.567 1.887 2.820 1.00 75.38 89 TRP A C 1
ATOM 677 O O . TRP A 1 89 ? 12.508 2.683 2.815 1.00 75.38 89 TRP A O 1
ATOM 687 N N . SER A 1 90 ? 11.737 0.588 3.078 1.00 75.06 90 SER A N 1
ATOM 688 C CA . SER A 1 90 ? 13.041 -0.033 3.330 1.00 75.06 90 SER A CA 1
ATOM 689 C C . SER A 1 90 ? 13.652 -0.645 2.067 1.00 75.06 90 SER A C 1
ATOM 691 O O . SER A 1 90 ? 14.693 -0.179 1.605 1.00 75.06 90 SER A O 1
ATOM 693 N N . VAL A 1 91 ? 13.023 -1.667 1.486 1.00 79.06 91 VAL A N 1
ATOM 694 C CA . VAL A 1 91 ? 13.548 -2.439 0.350 1.00 79.06 91 VAL A CA 1
ATOM 695 C C . VAL A 1 91 ? 13.301 -1.707 -0.965 1.00 79.06 91 VAL A C 1
ATOM 697 O O . VAL A 1 91 ? 14.248 -1.476 -1.715 1.00 79.06 91 VAL A O 1
ATOM 700 N N . GLY A 1 92 ? 12.062 -1.276 -1.221 1.00 79.44 92 GLY A N 1
ATOM 701 C CA . GLY A 1 92 ? 11.696 -0.573 -2.457 1.00 79.44 92 GLY A CA 1
ATOM 702 C C . GLY A 1 92 ? 12.515 0.704 -2.662 1.00 79.44 92 GLY A C 1
ATOM 703 O O . GLY A 1 92 ? 13.155 0.885 -3.698 1.00 79.44 92 GLY A O 1
ATOM 704 N N . ARG A 1 93 ? 12.607 1.551 -1.630 1.00 77.50 93 ARG A N 1
ATOM 705 C CA . ARG A 1 93 ? 13.429 2.769 -1.674 1.00 77.50 93 ARG A CA 1
ATOM 706 C C . ARG A 1 93 ? 14.915 2.474 -1.888 1.00 77.50 93 ARG A C 1
ATOM 708 O O . ARG A 1 93 ? 15.569 3.208 -2.623 1.00 77.50 93 ARG A O 1
ATOM 715 N N . SER A 1 94 ? 15.450 1.410 -1.287 1.00 73.88 94 SER A N 1
ATOM 716 C CA . SER A 1 94 ? 16.861 1.034 -1.471 1.00 73.88 94 SER A CA 1
ATOM 717 C C . SER A 1 94 ? 17.158 0.611 -2.908 1.00 73.88 94 SER A C 1
ATOM 719 O O . SER A 1 94 ? 18.206 0.972 -3.441 1.00 73.88 94 SER A O 1
ATOM 721 N N . ILE A 1 95 ? 16.222 -0.098 -3.549 1.00 78.62 95 ILE A N 1
ATOM 722 C CA . ILE A 1 95 ? 16.331 -0.468 -4.963 1.00 78.62 95 ILE A CA 1
ATOM 723 C C . ILE A 1 95 ? 16.291 0.791 -5.833 1.00 78.62 95 ILE A C 1
ATOM 725 O O . ILE A 1 95 ? 17.182 0.955 -6.656 1.00 78.62 95 ILE A O 1
ATOM 729 N N . LEU A 1 96 ? 15.345 1.715 -5.615 1.00 79.81 96 LEU A N 1
ATOM 730 C CA . LEU A 1 96 ? 15.236 2.955 -6.404 1.00 79.81 96 LEU A CA 1
ATOM 731 C C . LEU A 1 96 ? 16.472 3.852 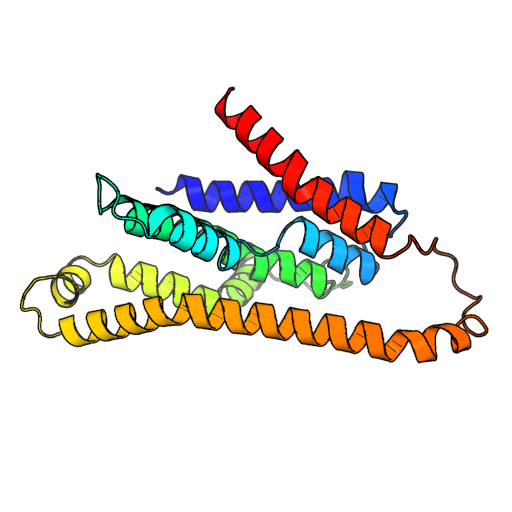-6.282 1.00 79.81 96 LEU A C 1
ATOM 733 O O . LEU A 1 96 ? 17.013 4.298 -7.290 1.00 79.81 96 LEU A O 1
ATOM 737 N N . VAL A 1 97 ? 16.968 4.068 -5.062 1.00 76.75 97 VAL A N 1
ATOM 738 C CA . VAL A 1 97 ? 18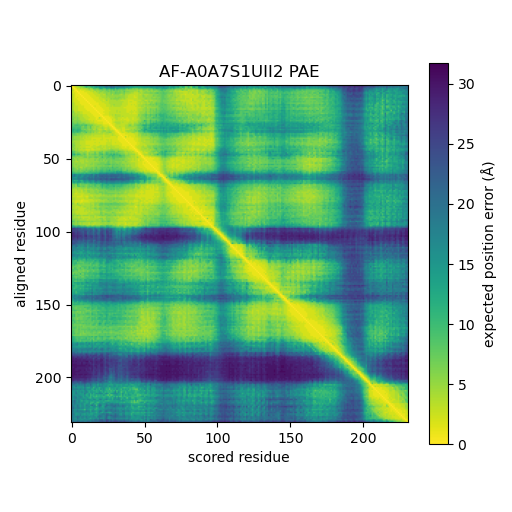.151 4.911 -4.812 1.00 76.75 97 VAL A CA 1
ATOM 739 C C . VAL A 1 97 ? 19.441 4.254 -5.337 1.00 76.75 97 VAL A C 1
ATOM 741 O O . VAL A 1 97 ? 20.450 4.929 -5.497 1.00 76.75 97 VAL A O 1
ATOM 744 N N . GLY A 1 98 ? 19.413 2.963 -5.698 1.00 63.16 98 GLY A N 1
ATOM 745 C CA . GLY A 1 98 ? 20.582 2.231 -6.206 1.00 63.16 98 GLY A CA 1
ATOM 746 C C . GLY A 1 98 ? 21.506 1.716 -5.100 1.00 63.16 98 GLY A C 1
ATOM 747 O O . GLY A 1 98 ? 22.631 1.309 -5.368 1.00 63.16 98 GLY A O 1
ATOM 748 N N . GLY A 1 99 ? 21.030 1.690 -3.852 1.00 53.56 99 GLY A N 1
ATOM 749 C CA . GLY A 1 99 ? 21.810 1.381 -2.648 1.00 53.56 99 GLY A CA 1
ATOM 750 C C . GLY A 1 99 ? 22.243 -0.079 -2.484 1.00 53.56 99 GLY A C 1
ATOM 751 O O . GLY A 1 99 ? 22.533 -0.488 -1.364 1.00 53.56 99 GLY A O 1
ATOM 752 N N . ILE A 1 100 ? 22.260 -0.869 -3.559 1.00 49.94 100 ILE A N 1
ATOM 753 C CA . ILE A 1 100 ? 22.916 -2.185 -3.590 1.00 49.94 100 ILE A CA 1
ATOM 754 C C . ILE A 1 100 ? 24.259 -2.111 -4.351 1.00 49.94 100 ILE A C 1
ATOM 756 O O . ILE A 1 100 ? 25.081 -3.005 -4.198 1.00 49.94 100 ILE A O 1
ATOM 760 N N . GLU A 1 101 ? 24.549 -1.026 -5.082 1.00 43.31 101 GLU A N 1
ATOM 761 C CA . GLU A 1 101 ? 25.810 -0.852 -5.831 1.00 43.31 101 GLU A CA 1
ATOM 762 C C . GLU A 1 101 ? 26.599 0.397 -5.398 1.00 43.31 101 GLU A C 1
ATOM 764 O O . GLU A 1 101 ? 27.067 1.190 -6.211 1.00 43.31 101 GLU A O 1
ATOM 769 N N . GLY A 1 102 ? 26.772 0.565 -4.085 1.00 40.06 102 GLY A N 1
ATOM 770 C CA . GLY A 1 102 ? 27.777 1.460 -3.510 1.00 40.06 102 GLY A CA 1
ATOM 771 C C . GLY A 1 102 ? 28.984 0.659 -3.027 1.00 40.06 102 GLY A C 1
ATOM 772 O O . GLY A 1 102 ? 28.885 -0.048 -2.027 1.00 40.06 102 GLY A O 1
ATOM 773 N N . LYS A 1 103 ? 30.093 0.771 -3.764 1.00 39.91 103 LYS A N 1
ATOM 774 C CA . LYS A 1 103 ? 31.456 0.332 -3.424 1.00 39.91 103 LYS A CA 1
ATOM 775 C C . LYS A 1 103 ? 31.849 0.623 -1.964 1.00 39.91 103 LYS A C 1
ATOM 777 O O . LYS A 1 103 ? 31.535 1.691 -1.450 1.00 39.91 103 LYS A O 1
ATOM 782 N N . ASP A 1 104 ? 32.597 -0.310 -1.373 1.00 44.19 104 ASP A N 1
ATOM 783 C CA . ASP A 1 104 ? 33.639 -0.107 -0.353 1.00 44.19 104 ASP A CA 1
ATOM 784 C C . ASP A 1 104 ? 33.361 0.950 0.737 1.00 44.19 104 ASP A C 1
ATOM 786 O O . ASP A 1 104 ? 33.884 2.061 0.720 1.00 44.19 104 ASP A O 1
ATOM 790 N N . GLY A 1 105 ? 32.580 0.569 1.748 1.00 42.66 105 GLY A N 1
ATOM 791 C CA . GLY A 1 105 ? 32.473 1.277 3.027 1.00 42.66 105 GLY A CA 1
ATOM 792 C C . GLY A 1 105 ? 32.374 0.266 4.173 1.00 42.66 105 GLY A C 1
ATOM 793 O O . GLY A 1 105 ? 31.917 -0.858 3.937 1.00 42.66 105 GLY A O 1
ATOM 794 N N . PRO A 1 106 ? 32.831 0.597 5.399 1.00 38.94 106 PRO A N 1
ATOM 795 C CA . PRO A 1 106 ? 32.924 -0.365 6.494 1.00 38.94 106 PRO A CA 1
ATOM 796 C C . PRO A 1 106 ? 31.559 -1.012 6.725 1.00 38.94 106 PRO A C 1
ATOM 798 O O . PRO A 1 106 ? 30.545 -0.330 6.603 1.00 38.94 106 PRO A O 1
ATOM 801 N N . LYS A 1 107 ? 31.550 -2.317 7.042 1.00 45.47 107 LYS A N 1
ATOM 802 C CA . LYS A 1 107 ? 30.373 -3.127 7.404 1.00 45.47 107 LYS A CA 1
ATOM 803 C C . LYS A 1 107 ? 29.617 -2.482 8.574 1.00 45.47 107 LYS A C 1
ATOM 805 O O . LYS A 1 107 ? 29.692 -2.942 9.710 1.00 45.47 107 LYS A O 1
ATOM 810 N N . GLU A 1 108 ? 28.908 -1.391 8.325 1.00 50.75 108 GLU A N 1
ATOM 811 C CA . GLU A 1 108 ? 27.981 -0.812 9.272 1.00 50.75 108 GLU A CA 1
ATOM 812 C C . GLU A 1 108 ? 26.899 -1.872 9.449 1.00 50.75 108 GLU A C 1
ATOM 814 O O . GLU A 1 108 ? 26.323 -2.340 8.461 1.00 50.75 108 GLU A O 1
ATOM 819 N N . SER A 1 109 ? 26.730 -2.365 10.682 1.00 52.31 109 SER A N 1
ATOM 820 C CA . SER A 1 109 ? 25.918 -3.557 10.920 1.00 52.31 109 SER A CA 1
ATOM 821 C C . SER A 1 109 ? 24.553 -3.360 10.268 1.00 52.31 109 SER A C 1
ATOM 823 O O . SER A 1 109 ? 23.942 -2.298 10.406 1.00 52.31 109 SER A O 1
ATOM 825 N N . ALA A 1 110 ? 24.077 -4.363 9.526 1.00 57.31 110 ALA A N 1
ATOM 826 C CA . ALA A 1 110 ? 22.785 -4.308 8.840 1.00 57.31 110 ALA A CA 1
ATOM 827 C C . ALA A 1 110 ? 21.665 -3.798 9.771 1.00 57.31 110 ALA A C 1
ATOM 829 O O . ALA A 1 110 ? 20.749 -3.115 9.327 1.00 57.31 110 ALA A O 1
ATOM 830 N N . LEU A 1 111 ? 21.814 -4.030 11.079 1.00 55.94 111 LEU A N 1
ATOM 831 C CA . LEU A 1 111 ? 20.996 -3.488 12.155 1.00 55.94 111 LEU A CA 1
ATOM 832 C C . LEU A 1 111 ? 20.961 -1.950 12.221 1.00 55.94 111 LEU A C 1
ATOM 834 O O . LEU A 1 111 ? 19.873 -1.402 12.317 1.00 55.94 111 LEU A O 1
ATOM 838 N N . LYS A 1 112 ? 22.092 -1.233 12.149 1.00 60.25 112 LYS A N 1
ATOM 839 C CA . LYS A 1 112 ? 22.117 0.247 12.147 1.00 60.25 112 LYS A CA 1
ATOM 840 C C . LYS A 1 112 ? 21.447 0.823 10.902 1.00 60.25 112 LYS A C 1
ATOM 842 O O . LYS A 1 112 ? 20.715 1.808 10.988 1.00 60.25 112 LYS A O 1
ATOM 847 N N . MET A 1 113 ? 21.641 0.174 9.757 1.00 60.03 113 MET A N 1
ATOM 848 C CA . MET A 1 113 ? 21.026 0.582 8.495 1.00 60.03 113 MET A CA 1
ATOM 849 C C . MET A 1 113 ? 19.512 0.321 8.497 1.00 60.03 113 MET A C 1
ATOM 851 O O . MET A 1 113 ? 18.735 1.169 8.059 1.00 60.03 113 MET A O 1
ATOM 855 N N . VAL A 1 114 ? 19.082 -0.816 9.055 1.00 60.69 114 VAL A N 1
ATOM 856 C CA . VAL A 1 114 ? 17.670 -1.126 9.313 1.00 60.69 114 VAL A CA 1
ATOM 857 C C . VAL A 1 114 ? 17.090 -0.154 10.335 1.00 60.69 114 VAL A C 1
ATOM 859 O O . VAL A 1 114 ? 16.022 0.378 10.084 1.00 60.69 114 VAL A O 1
ATOM 862 N N . LEU A 1 115 ? 17.796 0.180 11.416 1.00 63.97 115 LEU A N 1
ATOM 863 C CA . LEU A 1 115 ? 17.322 1.105 12.450 1.00 63.97 115 LEU A CA 1
ATOM 864 C C . LEU A 1 115 ? 17.126 2.527 11.905 1.00 63.97 115 LEU A C 1
ATOM 866 O O . LEU A 1 115 ? 16.095 3.146 12.151 1.00 63.97 115 LEU A O 1
ATOM 870 N N . LYS A 1 116 ? 18.056 3.018 11.076 1.00 66.31 116 LYS A N 1
ATOM 871 C CA . LYS A 1 116 ? 17.939 4.322 10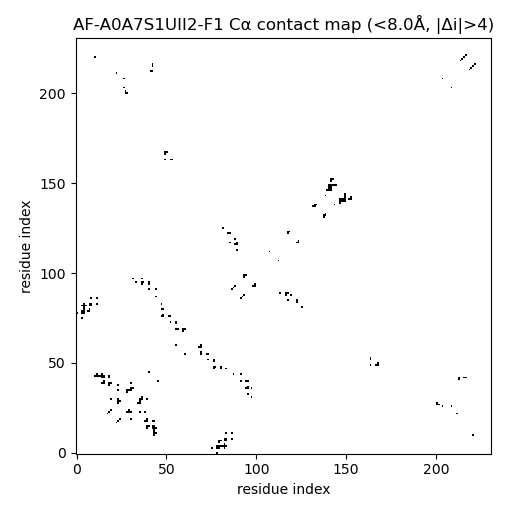.402 1.00 66.31 116 LYS A CA 1
ATOM 872 C C . LYS A 1 116 ? 16.808 4.345 9.363 1.00 66.31 116 LYS A C 1
ATOM 874 O O . LYS A 1 116 ? 16.214 5.390 9.125 1.00 66.31 116 LYS A O 1
ATOM 879 N N . ARG A 1 117 ? 16.485 3.193 8.760 1.00 63.97 117 ARG A N 1
ATOM 880 C CA . ARG A 1 117 ? 15.342 3.017 7.839 1.00 63.97 117 ARG A CA 1
ATOM 881 C C . ARG A 1 117 ? 14.011 2.835 8.581 1.00 63.97 117 ARG A C 1
ATOM 883 O O . ARG A 1 117 ? 12.978 3.309 8.107 1.00 63.97 117 ARG A O 1
ATOM 890 N N . VAL A 1 118 ? 14.041 2.203 9.754 1.00 64.88 118 VAL A N 1
ATOM 891 C CA . VAL A 1 118 ? 12.908 2.069 10.681 1.00 64.88 118 VAL A CA 1
ATOM 892 C C . VAL A 1 118 ? 12.543 3.418 11.294 1.00 64.88 118 VAL A C 1
ATOM 894 O O . VAL A 1 118 ? 11.365 3.699 11.476 1.00 64.88 118 VAL A O 1
ATOM 897 N N . ALA A 1 119 ? 13.519 4.308 11.467 1.00 65.62 119 ALA A N 1
ATOM 898 C CA . ALA A 1 119 ? 13.306 5.710 11.815 1.00 65.62 119 ALA A CA 1
ATOM 899 C C . ALA A 1 119 ? 12.748 6.568 10.655 1.00 65.62 119 ALA A C 1
ATOM 901 O O . ALA A 1 119 ? 12.834 7.795 10.696 1.00 65.62 119 ALA A O 1
ATOM 902 N N . SER A 1 120 ? 12.184 5.963 9.601 1.00 68.94 120 SER A N 1
ATOM 903 C CA . SER A 1 120 ? 11.436 6.740 8.612 1.00 68.94 120 SER A CA 1
ATOM 904 C C . SER A 1 120 ? 10.158 7.295 9.263 1.00 68.94 120 SER A C 1
ATOM 906 O O . SER A 1 120 ? 9.493 6.567 10.007 1.00 68.94 120 SER A O 1
ATOM 908 N N . PRO A 1 121 ? 9.781 8.562 8.998 1.00 71.38 121 PRO A N 1
ATOM 909 C CA . PRO A 1 121 ? 8.606 9.177 9.620 1.00 71.38 121 PRO A CA 1
ATOM 910 C C . PRO A 1 121 ? 7.317 8.329 9.529 1.00 71.38 121 PRO A C 1
ATOM 912 O O . PRO A 1 121 ? 6.612 8.235 10.534 1.00 71.38 121 PRO A O 1
ATOM 915 N N . PRO A 1 122 ? 7.027 7.633 8.405 1.00 70.12 122 PRO A N 1
ATOM 916 C CA . PRO A 1 122 ? 5.857 6.755 8.303 1.00 70.12 122 PRO A CA 1
ATOM 917 C C . PRO A 1 122 ? 5.933 5.479 9.156 1.00 70.12 122 PRO A C 1
ATOM 919 O O . PRO A 1 122 ? 4.900 4.964 9.573 1.00 70.12 122 PRO A O 1
ATOM 922 N N . LEU A 1 123 ? 7.130 4.938 9.416 1.00 71.88 123 LEU A N 1
ATOM 923 C CA . LEU A 1 123 ? 7.268 3.763 10.285 1.00 71.88 123 LEU A CA 1
ATOM 924 C C . LEU A 1 123 ? 7.123 4.153 11.744 1.00 71.88 123 LEU A C 1
ATOM 926 O O . LEU A 1 123 ? 6.466 3.445 12.500 1.00 71.88 123 LEU A O 1
ATOM 930 N N . MET A 1 124 ? 7.721 5.277 12.136 1.00 78.94 124 MET A N 1
ATOM 931 C CA . MET A 1 124 ? 7.610 5.761 13.506 1.00 78.94 124 MET A CA 1
ATOM 932 C C . MET A 1 124 ? 6.158 6.047 13.876 1.00 78.94 124 MET A C 1
ATOM 934 O O . MET A 1 124 ? 5.739 5.656 14.959 1.00 78.94 124 MET A O 1
ATOM 938 N N . SER A 1 125 ? 5.357 6.613 12.967 1.00 79.56 125 SER A N 1
ATOM 939 C CA . SER A 1 125 ? 3.920 6.784 13.208 1.00 79.56 125 SER A CA 1
ATOM 940 C C . SER A 1 125 ? 3.165 5.450 13.277 1.00 79.56 125 SER A C 1
ATOM 942 O O . SER A 1 125 ? 2.322 5.269 14.157 1.00 79.56 125 SER A O 1
ATOM 944 N N . ALA A 1 126 ? 3.486 4.483 12.411 1.00 76.00 126 ALA A N 1
ATOM 945 C CA . ALA A 1 126 ? 2.866 3.158 12.432 1.00 76.00 126 ALA A CA 1
ATOM 946 C C . ALA A 1 126 ? 3.164 2.397 13.737 1.00 76.00 126 ALA A C 1
ATOM 948 O O . ALA A 1 126 ? 2.249 1.882 14.376 1.00 76.00 126 ALA A O 1
ATOM 949 N N . PHE A 1 127 ? 4.423 2.379 14.181 1.00 81.69 127 PHE A N 1
ATOM 950 C CA . PHE A 1 127 ? 4.802 1.745 15.444 1.00 81.69 127 PHE A CA 1
ATOM 951 C C . PHE A 1 127 ? 4.238 2.482 16.654 1.00 81.69 127 PHE A C 1
ATOM 953 O O . PHE A 1 127 ? 3.748 1.836 17.576 1.00 81.69 127 PHE A O 1
ATOM 960 N N . LEU A 1 128 ? 4.264 3.816 16.645 1.00 83.31 128 LEU A N 1
ATOM 961 C CA . LEU A 1 128 ? 3.725 4.613 17.740 1.00 83.31 128 LEU A CA 1
ATOM 962 C C . LEU A 1 128 ? 2.211 4.418 17.869 1.00 83.31 128 LEU A C 1
ATOM 964 O O . LEU A 1 128 ? 1.729 4.173 18.966 1.00 83.31 128 LEU A O 1
ATOM 968 N N . SER A 1 129 ? 1.462 4.448 16.764 1.00 81.00 129 SER A N 1
ATOM 969 C CA . SER A 1 129 ? 0.014 4.194 16.790 1.00 81.00 129 SER A CA 1
ATOM 970 C C . SER A 1 129 ? -0.314 2.783 17.276 1.00 81.00 129 SER A C 1
ATOM 972 O O . SER A 1 129 ? -1.186 2.623 18.129 1.00 81.00 129 SER A O 1
ATOM 974 N N . LEU A 1 130 ? 0.429 1.771 16.816 1.00 80.56 130 LEU A N 1
ATOM 975 C CA . LEU A 1 130 ? 0.268 0.401 17.290 1.00 80.56 130 LEU A CA 1
ATOM 976 C C . LEU A 1 130 ? 0.545 0.302 18.794 1.00 80.56 130 LEU A C 1
ATOM 978 O O . LEU A 1 130 ? -0.244 -0.293 19.520 1.00 80.56 130 LEU A O 1
ATOM 982 N N . PHE A 1 131 ? 1.627 0.917 19.272 1.00 84.00 131 PHE A N 1
ATOM 983 C CA . PHE A 1 131 ? 1.996 0.906 20.684 1.00 84.00 131 PHE A CA 1
ATOM 984 C C . PHE A 1 131 ? 0.956 1.624 21.557 1.00 84.00 131 PHE A C 1
ATOM 986 O O . PHE A 1 131 ? 0.483 1.049 22.535 1.00 84.00 131 PHE A O 1
ATOM 993 N N . LEU A 1 132 ? 0.533 2.834 21.176 1.00 82.19 132 LEU A N 1
ATOM 994 C CA . LEU A 1 132 ? -0.445 3.630 21.927 1.00 82.19 132 LEU A CA 1
ATOM 995 C C . LEU A 1 132 ? -1.826 2.957 21.991 1.00 82.19 132 LEU A C 1
ATOM 997 O O . LEU A 1 132 ? -2.475 2.992 23.031 1.00 82.19 132 LEU A O 1
ATOM 1001 N N . VAL A 1 133 ? -2.276 2.313 20.910 1.00 79.00 133 VAL A N 1
ATOM 1002 C CA . VAL A 1 133 ? -3.576 1.612 20.874 1.00 79.00 133 VAL A CA 1
ATOM 1003 C C . VAL A 1 133 ? -3.520 0.262 21.594 1.00 79.00 133 VAL A C 1
ATOM 1005 O O . VAL A 1 133 ? -4.529 -0.198 22.133 1.00 79.00 133 VAL A O 1
ATOM 1008 N N . SER A 1 134 ? -2.351 -0.383 21.624 1.00 80.06 134 SER A N 1
ATOM 1009 C CA . SER A 1 134 ? -2.189 -1.702 22.239 1.00 80.06 134 SER A CA 1
ATOM 1010 C C . SER A 1 134 ? -2.110 -1.658 23.770 1.00 80.06 134 SER A C 1
ATOM 1012 O O . SER A 1 134 ? -2.234 -2.709 24.400 1.00 80.06 134 SER A O 1
ATOM 1014 N N . LEU A 1 135 ? -1.931 -0.481 24.382 1.00 86.12 135 LEU A N 1
ATOM 1015 C CA . LEU A 1 135 ? -1.932 -0.315 25.836 1.00 86.12 135 LEU A CA 1
ATOM 1016 C C . LEU A 1 135 ? -3.377 -0.310 26.388 1.00 86.12 135 LEU A C 1
ATOM 1018 O O . LEU A 1 135 ? -4.147 0.600 26.069 1.00 86.12 135 LEU A O 1
ATOM 1022 N N . PRO A 1 136 ? -3.755 -1.260 27.272 1.00 78.38 136 PRO A N 1
ATOM 1023 C CA . PRO A 1 136 ? -5.093 -1.332 27.870 1.00 78.38 136 PRO A CA 1
ATOM 1024 C C . PRO A 1 136 ? -5.615 -0.032 28.517 1.00 78.38 136 PRO A C 1
ATOM 1026 O O . PRO A 1 136 ? -6.777 0.299 28.274 1.00 78.38 136 PRO A O 1
ATOM 1029 N N . PRO A 1 137 ? -4.816 0.748 29.283 1.00 79.06 137 PRO A N 1
ATOM 1030 C CA . PRO A 1 137 ? -5.313 1.983 29.898 1.00 79.06 137 PRO A CA 1
ATOM 1031 C C . PRO A 1 137 ? -5.591 3.082 28.868 1.00 79.06 137 PRO A C 1
ATOM 1033 O O . PRO A 1 137 ? -6.569 3.812 28.997 1.00 79.06 137 PRO A O 1
ATOM 1036 N N . MET A 1 138 ? -4.781 3.171 27.808 1.00 71.69 138 MET A N 1
ATOM 1037 C CA . MET A 1 138 ? -5.022 4.119 26.719 1.00 71.69 138 MET A CA 1
ATOM 1038 C C . MET A 1 138 ? -6.266 3.736 25.922 1.00 71.69 138 MET A C 1
ATOM 1040 O O . MET A 1 138 ? -7.054 4.602 25.551 1.00 71.69 138 MET A O 1
ATOM 1044 N N . ARG A 1 139 ? -6.487 2.433 25.717 1.00 73.81 139 ARG A N 1
ATOM 1045 C CA . ARG A 1 139 ? -7.685 1.931 25.047 1.00 73.81 139 ARG A CA 1
ATOM 1046 C C . ARG A 1 139 ? -8.960 2.242 25.840 1.00 73.81 139 ARG A C 1
ATOM 1048 O O . ARG A 1 139 ? -9.938 2.687 25.248 1.00 73.81 139 ARG A O 1
ATOM 1055 N N . ALA A 1 140 ? -8.950 2.066 27.160 1.00 74.94 140 ALA A N 1
ATOM 1056 C CA . ALA A 1 140 ? -10.089 2.432 28.006 1.00 74.94 140 ALA A CA 1
ATOM 1057 C C . ALA A 1 140 ? -10.363 3.950 27.977 1.00 74.94 140 ALA A C 1
ATOM 1059 O O . ALA A 1 140 ? -11.509 4.371 27.877 1.00 74.94 140 ALA A O 1
ATOM 1060 N N . LEU A 1 141 ? -9.313 4.778 27.959 1.00 77.19 141 LEU A N 1
ATOM 1061 C CA . LEU A 1 141 ? -9.445 6.239 27.939 1.00 77.19 141 LEU A CA 1
ATOM 1062 C C . LEU A 1 141 ? -9.905 6.818 26.581 1.00 77.19 141 LEU A C 1
ATOM 1064 O O . LEU A 1 141 ? -10.418 7.934 26.536 1.00 77.19 141 LEU A O 1
ATOM 1068 N N . LEU A 1 142 ? -9.691 6.099 25.474 1.00 74.12 142 LEU A N 1
ATOM 1069 C CA . LEU A 1 142 ? -10.027 6.550 24.113 1.00 74.12 142 LEU A CA 1
ATOM 1070 C C . LEU A 1 142 ? -11.361 5.991 23.594 1.00 74.12 142 LEU A C 1
ATOM 1072 O O . LEU A 1 142 ? -12.088 6.703 22.902 1.00 74.12 142 LEU A O 1
ATOM 1076 N N . PHE A 1 143 ? -11.676 4.727 23.898 1.00 75.31 143 PHE A N 1
ATOM 1077 C CA . PHE A 1 143 ? -12.765 3.992 23.240 1.00 75.31 143 PHE A CA 1
ATOM 1078 C C . PHE A 1 143 ? -13.996 3.741 24.120 1.00 75.31 143 PHE A C 1
ATOM 1080 O O . PHE A 1 143 ? -14.992 3.243 23.607 1.00 75.31 143 PHE A O 1
ATOM 1087 N N . GLN A 1 144 ? -13.943 4.031 25.421 1.00 76.69 144 GLN A N 1
ATOM 1088 C CA . GLN A 1 144 ? -15.066 3.779 26.325 1.00 76.69 144 GLN A CA 1
ATOM 1089 C C . GLN A 1 144 ? -16.099 4.917 26.249 1.00 76.69 144 GLN A C 1
ATOM 1091 O O . GLN A 1 144 ? -15.728 6.093 26.180 1.00 76.69 144 GLN A O 1
ATOM 1096 N N . ASP A 1 145 ? -17.390 4.575 26.257 1.00 62.31 145 ASP A N 1
ATOM 1097 C CA . ASP A 1 145 ? -18.478 5.556 26.207 1.00 62.31 145 ASP A CA 1
ATOM 1098 C C . ASP A 1 145 ? -18.433 6.459 27.451 1.00 62.31 145 ASP A C 1
ATOM 1100 O O . ASP A 1 145 ? -18.544 5.989 28.583 1.00 62.31 145 ASP A O 1
ATOM 1104 N N . GLY A 1 146 ? -18.210 7.762 27.241 1.00 68.75 146 GLY A N 1
ATOM 1105 C CA . GLY A 1 146 ? -18.031 8.758 28.308 1.00 68.75 146 GLY A CA 1
ATOM 1106 C C . GLY A 1 146 ? -16.577 9.062 28.696 1.00 68.75 146 GLY A C 1
ATOM 1107 O O . GLY A 1 146 ? -16.347 9.836 29.625 1.00 68.75 146 GLY A O 1
ATOM 1108 N N . ALA A 1 147 ? -15.583 8.500 28.002 1.00 78.25 147 ALA A N 1
ATOM 1109 C CA . ALA A 1 147 ? -14.183 8.791 28.295 1.00 78.25 147 ALA A CA 1
ATOM 1110 C C . ALA A 1 147 ? -13.781 10.228 27.880 1.00 78.25 147 ALA A C 1
ATOM 1112 O O . ALA A 1 147 ? -14.167 10.701 26.806 1.00 78.25 147 ALA A O 1
ATOM 1113 N N . PRO A 1 148 ? -12.946 10.931 28.671 1.00 75.50 148 PRO A N 1
ATOM 1114 C CA . PRO A 1 148 ? -12.607 12.337 28.427 1.00 75.50 148 PRO A CA 1
ATOM 1115 C C . PRO A 1 148 ? -11.826 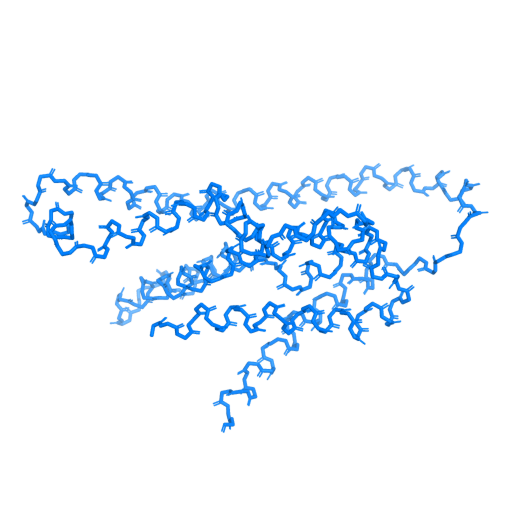12.563 27.121 1.00 75.50 148 PRO A C 1
ATOM 1117 O O . PRO A 1 148 ? -11.872 13.655 26.560 1.00 75.50 148 PRO A O 1
ATOM 1120 N N . LEU A 1 149 ? -11.134 11.538 26.603 1.00 79.31 149 LEU A N 1
ATOM 1121 C CA . LEU A 1 149 ? -10.382 11.608 25.343 1.00 79.31 149 LEU A CA 1
ATOM 1122 C C . LEU A 1 149 ? -11.173 11.127 24.116 1.00 79.31 149 LEU A C 1
ATOM 1124 O O . LEU A 1 149 ? -10.619 11.095 23.015 1.00 79.31 149 LEU A O 1
ATOM 1128 N N . HIS A 1 150 ? -12.465 10.816 24.253 1.00 82.62 150 HIS A N 1
ATOM 1129 C CA . HIS A 1 150 ? -13.289 10.369 23.125 1.00 82.62 150 HIS A CA 1
ATOM 1130 C C . HIS A 1 150 ? -13.350 11.406 21.986 1.00 82.62 150 HIS A C 1
ATOM 1132 O O . HIS A 1 150 ? -13.409 11.044 20.812 1.00 82.62 150 HIS A O 1
ATOM 1138 N N . VAL A 1 151 ? -13.236 12.701 22.311 1.00 84.81 151 VAL A N 1
ATOM 1139 C CA . VAL A 1 151 ? -13.136 13.786 21.318 1.00 84.81 151 VAL A CA 1
ATOM 1140 C C . VAL A 1 151 ? -11.921 13.595 20.404 1.00 84.81 151 VAL A C 1
ATOM 1142 O O . VAL A 1 151 ? -12.031 13.746 19.191 1.00 84.81 151 VAL A O 1
ATOM 1145 N N . VAL A 1 152 ? -10.770 13.200 20.959 1.00 85.75 152 VAL A N 1
ATOM 1146 C CA . VAL A 1 152 ? -9.545 12.951 20.181 1.00 85.75 152 VAL A CA 1
ATOM 1147 C C . VAL A 1 152 ? -9.747 11.771 19.235 1.00 85.75 152 VAL A C 1
ATOM 1149 O O . VAL A 1 152 ? -9.378 11.854 18.063 1.00 85.75 152 VAL A O 1
ATOM 1152 N N . TYR A 1 153 ? -10.384 10.699 19.712 1.00 83.88 153 TYR A N 1
ATOM 1153 C CA . TYR A 1 153 ? -10.733 9.558 18.870 1.00 83.88 153 TYR A CA 1
ATOM 1154 C C . TYR A 1 153 ? -11.665 9.965 17.720 1.00 83.88 153 TYR A C 1
ATOM 1156 O O . TYR A 1 153 ? -11.374 9.647 16.568 1.00 83.88 153 TYR A O 1
ATOM 1164 N N . LYS A 1 154 ? -12.719 10.741 18.001 1.00 83.75 154 LYS A N 1
ATOM 1165 C CA . LYS A 1 154 ? -13.652 11.254 16.984 1.00 83.75 154 LYS A CA 1
ATOM 1166 C C . LYS A 1 154 ? -12.968 12.139 15.943 1.00 83.75 154 LYS A C 1
ATOM 1168 O O . LYS A 1 154 ? -13.277 12.040 14.757 1.00 83.75 154 LYS A O 1
ATOM 1173 N N . CYS A 1 155 ? -11.997 12.953 16.352 1.00 87.88 155 CYS A N 1
ATOM 1174 C CA . CYS A 1 155 ? -11.173 13.719 15.419 1.00 87.88 155 CYS A CA 1
ATOM 1175 C C . CYS A 1 155 ? -10.349 12.799 14.507 1.00 87.88 155 CYS A C 1
ATOM 1177 O O . CYS A 1 155 ? -10.365 12.977 13.291 1.00 87.88 155 CYS A O 1
ATOM 1179 N N . ILE A 1 156 ? -9.654 11.805 15.072 1.00 86.12 156 ILE A N 1
ATOM 1180 C CA . ILE A 1 156 ? -8.840 10.845 14.305 1.00 86.12 156 ILE A CA 1
ATOM 1181 C C . ILE A 1 156 ? -9.713 10.029 13.343 1.00 86.12 156 ILE A C 1
ATOM 1183 O O . ILE A 1 156 ? -9.327 9.830 12.194 1.00 86.12 156 ILE A O 1
ATOM 1187 N N . GLU A 1 157 ? -10.896 9.599 13.781 1.00 85.06 157 GLU A N 1
ATOM 1188 C CA . GLU A 1 157 ? -11.888 8.907 12.953 1.00 85.06 157 GLU A CA 1
ATOM 1189 C C . GLU A 1 157 ? -12.315 9.781 11.765 1.00 85.06 157 GLU A C 1
ATOM 1191 O O . GLU A 1 157 ? -12.277 9.334 10.618 1.00 85.06 157 GLU A O 1
ATOM 1196 N N . ASN A 1 158 ? -12.631 11.056 12.011 1.00 87.00 158 ASN A N 1
ATOM 1197 C CA . ASN A 1 158 ? -13.012 11.986 10.951 1.00 87.00 158 ASN A CA 1
ATOM 1198 C C . ASN A 1 158 ? -11.864 12.235 9.952 1.00 87.00 158 ASN A C 1
ATOM 1200 O O . ASN A 1 158 ? -12.079 12.236 8.739 1.00 87.00 158 ASN A O 1
ATOM 1204 N N . PHE A 1 159 ? -10.626 12.371 10.439 1.00 86.50 159 PHE A N 1
ATOM 1205 C CA . PHE A 1 159 ? -9.443 12.461 9.576 1.00 86.50 159 PHE A CA 1
ATOM 1206 C C . PHE A 1 159 ? -9.224 11.186 8.754 1.00 86.50 159 PHE A C 1
ATOM 1208 O O . PHE A 1 159 ? -8.898 11.273 7.571 1.00 86.50 159 PHE A O 1
ATOM 1215 N N . GLY A 1 160 ? -9.428 10.006 9.347 1.00 81.88 160 GLY A N 1
ATOM 1216 C CA . GLY A 1 160 ? -9.358 8.722 8.648 1.00 81.88 160 GLY A CA 1
ATOM 1217 C C . GLY A 1 160 ? -10.379 8.629 7.513 1.00 81.88 160 GLY A C 1
ATOM 1218 O O . GLY A 1 160 ? -10.017 8.276 6.389 1.00 81.88 160 GLY A O 1
ATOM 1219 N N . ASN A 1 161 ? -11.618 9.050 7.776 1.00 81.94 161 ASN A N 1
ATOM 1220 C CA . ASN A 1 161 ? -12.690 9.092 6.779 1.00 81.94 161 ASN A CA 1
ATOM 1221 C C . ASN A 1 161 ? -12.383 10.073 5.637 1.00 81.94 161 ASN A C 1
ATOM 1223 O O . ASN A 1 161 ? -12.682 9.781 4.481 1.00 81.94 161 ASN A O 1
ATOM 1227 N N . ALA A 1 162 ? -11.728 11.201 5.927 1.00 84.56 162 ALA A N 1
ATOM 1228 C CA . ALA A 1 162 ? -11.275 12.155 4.912 1.00 84.56 162 ALA A CA 1
ATOM 1229 C C . ALA A 1 162 ? -10.009 11.698 4.150 1.00 84.56 162 ALA A C 1
ATOM 1231 O O . ALA A 1 162 ? -9.758 12.147 3.028 1.00 84.56 162 ALA A O 1
ATOM 1232 N N . CYS A 1 163 ? -9.206 10.793 4.717 1.00 81.25 163 CYS A N 1
ATOM 1233 C CA . CYS A 1 163 ? -7.952 10.316 4.121 1.00 81.25 163 CYS A CA 1
ATOM 1234 C C . CYS A 1 163 ? -8.178 9.501 2.835 1.00 81.25 163 CYS A C 1
ATOM 1236 O O . CYS A 1 163 ? -7.414 9.606 1.872 1.00 81.25 163 CYS A O 1
ATOM 1238 N N . VAL A 1 164 ? -9.256 8.714 2.782 1.00 81.00 164 VAL A N 1
ATOM 1239 C CA . VAL A 1 164 ? -9.616 7.926 1.594 1.00 81.00 164 VAL A CA 1
ATOM 1240 C C . VAL A 1 164 ? -9.918 8.826 0.383 1.00 81.00 164 VAL A C 1
ATOM 1242 O O . VAL A 1 164 ? -9.192 8.714 -0.607 1.00 81.00 164 VAL A O 1
ATOM 1245 N N . PRO A 1 165 ? -10.892 9.761 0.420 1.00 80.44 165 PRO A N 1
ATOM 1246 C CA . PRO A 1 165 ? -11.211 10.611 -0.730 1.00 80.44 165 PRO A CA 1
ATOM 1247 C C . PRO A 1 165 ? -10.065 11.546 -1.130 1.00 80.44 165 PRO A C 1
ATOM 1249 O O . PRO A 1 165 ? -9.837 11.764 -2.320 1.00 80.44 165 PRO A O 1
ATOM 1252 N N . THR A 1 166 ? -9.288 12.052 -0.168 1.00 82.12 166 THR A N 1
ATOM 1253 C CA . THR A 1 166 ? -8.104 12.875 -0.472 1.00 82.12 166 THR A CA 1
ATOM 1254 C C . THR A 1 166 ? -7.019 12.072 -1.191 1.00 82.12 166 THR A C 1
ATOM 1256 O O . THR A 1 166 ? -6.460 12.547 -2.178 1.00 82.12 166 THR A O 1
ATOM 1259 N N . SER A 1 167 ? -6.775 10.824 -0.785 1.00 79.94 167 SER A N 1
ATOM 1260 C CA . SER A 1 167 ? -5.835 9.936 -1.480 1.00 79.94 167 SER A CA 1
ATOM 1261 C C . SER A 1 167 ? -6.265 9.646 -2.924 1.00 79.94 167 SER A C 1
ATOM 1263 O O . SER A 1 167 ? -5.421 9.590 -3.818 1.00 79.94 167 SER A O 1
ATOM 1265 N N . ILE A 1 168 ? -7.570 9.488 -3.180 1.00 83.25 168 ILE A N 1
ATOM 1266 C CA . ILE A 1 168 ? -8.109 9.300 -4.541 1.00 83.25 168 ILE A CA 1
ATOM 1267 C C . ILE A 1 168 ? -7.856 10.538 -5.388 1.00 83.25 168 ILE A C 1
ATOM 1269 O O . ILE A 1 168 ? -7.401 10.421 -6.523 1.00 83.25 168 ILE A O 1
ATOM 1273 N N . LEU A 1 169 ? -8.125 11.720 -4.831 1.00 83.00 169 LEU A N 1
ATOM 1274 C CA . LEU A 1 169 ? -7.923 12.984 -5.524 1.00 83.00 169 LEU A CA 1
ATOM 1275 C C . LEU A 1 169 ? -6.454 13.168 -5.932 1.00 83.00 169 LEU A C 1
ATOM 1277 O O . LEU A 1 169 ? -6.176 13.547 -7.067 1.00 83.00 169 LEU A O 1
ATOM 1281 N N . VAL A 1 170 ? -5.511 12.828 -5.047 1.00 83.44 170 VAL A N 1
ATOM 1282 C CA . VAL A 1 170 ? -4.068 12.875 -5.344 1.00 83.44 170 VAL A CA 1
ATOM 1283 C C . VAL A 1 170 ? -3.691 11.916 -6.477 1.00 83.44 170 VAL A C 1
ATOM 1285 O O . VAL A 1 170 ? -2.916 12.283 -7.366 1.00 83.44 170 VAL A O 1
ATOM 1288 N N . LEU A 1 171 ? -4.243 10.699 -6.486 1.00 81.38 171 LEU A N 1
ATOM 1289 C CA . LEU A 1 171 ? -4.009 9.736 -7.567 1.00 81.38 171 LEU A CA 1
ATOM 1290 C C . LEU A 1 171 ? -4.604 10.210 -8.893 1.00 81.38 171 LEU A C 1
ATOM 1292 O O . LEU A 1 171 ? -3.928 10.137 -9.917 1.00 81.38 171 LEU A O 1
ATOM 1296 N N . ALA A 1 172 ? -5.834 10.725 -8.871 1.00 79.62 172 ALA A N 1
ATOM 1297 C CA . ALA A 1 172 ? -6.495 11.286 -10.043 1.00 79.62 172 ALA A CA 1
ATOM 1298 C C . ALA A 1 172 ? -5.701 12.471 -10.612 1.00 79.62 172 ALA A C 1
ATOM 1300 O O . ALA A 1 172 ? -5.472 12.531 -11.818 1.00 79.62 172 ALA A O 1
ATOM 1301 N N . GLY A 1 173 ? -5.201 13.362 -9.749 1.00 81.31 173 GLY A N 1
ATOM 1302 C CA . GLY A 1 173 ? -4.349 14.487 -10.140 1.00 81.31 173 GLY A CA 1
ATOM 1303 C C . GLY A 1 173 ? -3.016 14.042 -10.745 1.00 81.31 173 GLY A C 1
ATOM 1304 O O . GLY A 1 173 ? -2.601 14.555 -11.784 1.00 81.31 173 GLY A O 1
ATOM 1305 N N . SER A 1 174 ? -2.371 13.038 -10.146 1.00 80.06 174 SER A N 1
ATOM 1306 C CA . SER A 1 174 ? -1.112 12.478 -10.656 1.00 80.06 174 SER A CA 1
ATOM 1307 C C . SER A 1 174 ? -1.299 11.815 -12.027 1.00 80.06 174 SER A C 1
ATOM 1309 O O . SER A 1 174 ? -0.466 11.983 -12.917 1.00 80.06 174 SER A O 1
ATOM 1311 N N . LEU A 1 175 ? -2.420 11.114 -12.231 1.00 77.69 175 LEU A N 1
ATOM 1312 C CA . LEU A 1 175 ? -2.780 10.519 -13.518 1.00 77.69 175 LEU A CA 1
ATOM 1313 C C . LEU A 1 175 ? -3.100 11.588 -14.574 1.00 77.69 175 LEU A C 1
ATOM 1315 O O . LEU A 1 175 ? -2.618 11.495 -15.702 1.00 77.69 175 LEU A O 1
ATOM 1319 N N . ALA A 1 176 ? -3.869 12.617 -14.207 1.00 75.25 176 ALA A N 1
ATOM 1320 C CA . ALA A 1 176 ? -4.210 13.728 -15.093 1.00 75.25 176 ALA A CA 1
ATOM 1321 C C . ALA A 1 176 ? -2.962 14.504 -15.542 1.00 75.25 176 ALA A C 1
ATOM 1323 O O . ALA A 1 176 ? -2.822 14.807 -16.725 1.00 75.25 176 ALA A O 1
ATOM 1324 N N . SER A 1 177 ? -2.025 14.758 -14.623 1.00 75.94 177 SER A N 1
ATOM 1325 C CA . SER A 1 177 ? -0.738 15.392 -14.928 1.00 75.94 177 SER A CA 1
ATOM 1326 C C . SER A 1 177 ? 0.100 14.546 -15.895 1.00 75.94 177 SER A C 1
ATOM 1328 O O . SER A 1 177 ? 0.594 15.057 -16.900 1.00 75.94 177 SER A O 1
ATOM 1330 N N . GLY A 1 178 ? 0.180 13.228 -15.668 1.00 73.12 178 GLY A N 1
ATOM 1331 C CA . GLY A 1 178 ? 0.864 12.307 -16.583 1.00 73.12 178 GLY A CA 1
ATOM 1332 C C . GLY A 1 178 ? 0.238 12.265 -17.984 1.00 73.12 178 GLY A C 1
ATOM 1333 O O . GLY A 1 178 ? 0.956 12.283 -18.983 1.00 73.12 178 GLY A O 1
ATOM 1334 N N . ALA A 1 179 ? -1.095 12.272 -18.075 1.00 71.19 179 ALA A N 1
ATOM 1335 C CA . ALA A 1 179 ? -1.816 12.302 -19.349 1.00 71.19 179 ALA A CA 1
ATOM 1336 C C . ALA A 1 179 ? -1.647 13.640 -20.095 1.00 71.19 179 ALA A C 1
ATOM 1338 O O . ALA A 1 179 ? -1.510 13.654 -21.319 1.00 71.19 179 ALA A O 1
ATOM 1339 N N . ALA A 1 180 ? -1.623 14.763 -19.372 1.00 66.75 180 ALA A N 1
ATOM 1340 C CA . ALA A 1 180 ? -1.368 16.083 -19.944 1.00 66.75 180 ALA A CA 1
ATOM 1341 C C . ALA A 1 180 ? 0.074 16.209 -20.467 1.00 66.75 180 ALA A C 1
ATOM 1343 O O . ALA A 1 180 ? 0.287 16.698 -21.577 1.00 66.75 180 ALA A O 1
ATOM 1344 N N . ALA A 1 181 ? 1.056 15.697 -19.717 1.00 63.78 181 ALA A N 1
ATOM 1345 C CA . ALA A 1 181 ? 2.452 15.655 -20.144 1.00 63.78 181 ALA A CA 1
ATOM 1346 C C . ALA A 1 181 ? 2.641 14.792 -21.405 1.00 63.78 181 ALA A C 1
ATOM 1348 O O . ALA A 1 181 ? 3.336 15.209 -22.333 1.00 63.78 181 ALA A O 1
ATOM 1349 N N . ALA A 1 182 ? 1.969 13.637 -21.490 1.00 58.97 182 ALA A N 1
ATOM 1350 C CA . ALA A 1 182 ? 1.990 12.787 -22.681 1.00 58.97 182 ALA A CA 1
ATOM 1351 C C . ALA A 1 182 ? 1.453 13.514 -23.929 1.00 58.97 182 ALA A C 1
ATOM 1353 O O . ALA A 1 182 ? 2.115 13.501 -24.963 1.00 58.97 182 ALA A O 1
ATOM 1354 N N . LYS A 1 183 ? 0.327 14.234 -23.808 1.00 58.62 183 LYS A N 1
ATOM 1355 C CA . LYS A 1 183 ? -0.236 15.053 -24.900 1.00 58.62 183 LYS A CA 1
ATOM 1356 C C . LYS A 1 183 ? 0.679 16.206 -25.324 1.00 58.62 183 LYS A C 1
ATOM 1358 O O . LYS A 1 183 ? 0.771 16.515 -26.505 1.00 58.62 183 LYS A O 1
ATOM 1363 N N . SER A 1 184 ? 1.400 16.831 -24.388 1.00 52.69 184 SER A N 1
ATOM 1364 C CA . SER A 1 184 ? 2.366 17.895 -24.721 1.00 52.69 184 SER A CA 1
ATOM 1365 C C . SER A 1 184 ? 3.617 17.386 -25.456 1.00 52.69 184 SER A C 1
ATOM 1367 O O . SER A 1 184 ? 4.236 18.132 -26.215 1.00 52.69 184 SER A O 1
ATOM 1369 N N . ASN A 1 185 ? 3.971 16.108 -25.275 1.00 51.72 185 ASN A N 1
ATOM 1370 C CA . ASN A 1 185 ? 5.133 15.485 -25.909 1.00 51.72 185 ASN A CA 1
ATOM 1371 C C . ASN A 1 185 ? 4.836 14.876 -27.288 1.00 51.72 185 ASN A C 1
ATOM 1373 O O . ASN A 1 185 ? 5.786 14.597 -28.018 1.00 51.72 185 ASN A O 1
ATOM 1377 N N . GLU A 1 186 ? 3.570 14.748 -27.705 1.00 48.12 186 GLU A N 1
ATOM 1378 C CA . GLU A 1 186 ? 3.215 14.340 -29.078 1.00 48.12 186 GLU A CA 1
ATOM 1379 C C . GLU A 1 186 ? 3.740 15.335 -30.135 1.00 48.12 186 GLU A C 1
ATOM 1381 O O . GLU A 1 186 ? 4.105 14.923 -31.232 1.00 48.12 186 GLU A O 1
ATOM 1386 N N . GLY A 1 187 ? 3.903 16.621 -29.788 1.00 42.12 187 GLY A N 1
ATOM 1387 C CA . GLY A 1 187 ? 4.518 17.630 -30.666 1.00 42.12 187 GLY A CA 1
ATOM 1388 C C . GLY A 1 187 ? 6.056 17.647 -30.674 1.00 42.12 187 GLY A C 1
ATOM 1389 O O . GLY A 1 187 ? 6.657 18.193 -31.595 1.00 42.12 187 GLY A O 1
ATOM 1390 N N . LYS A 1 188 ? 6.717 17.043 -29.674 1.00 37.91 188 LYS A N 1
ATOM 1391 C CA . LYS A 1 188 ? 8.191 17.023 -29.535 1.00 37.91 188 LYS A CA 1
ATOM 1392 C C . LYS A 1 188 ? 8.811 15.664 -29.884 1.00 37.91 188 LYS A C 1
ATOM 1394 O O . LYS A 1 188 ? 9.983 15.608 -30.250 1.00 37.91 188 LYS A O 1
ATOM 1399 N N . ALA A 1 189 ? 8.024 14.586 -29.855 1.00 36.88 189 ALA A N 1
ATOM 1400 C CA . ALA A 1 189 ? 8.449 13.238 -30.236 1.00 36.88 189 ALA A CA 1
ATOM 1401 C C . ALA A 1 189 ? 8.853 13.115 -31.721 1.00 36.88 189 ALA A C 1
ATOM 1403 O O . ALA A 1 189 ? 9.700 12.289 -32.050 1.00 36.88 189 ALA A O 1
ATOM 1404 N N . ALA A 1 190 ? 8.332 13.975 -32.607 1.00 37.81 190 ALA A N 1
ATOM 1405 C CA . ALA A 1 190 ? 8.756 14.021 -34.011 1.00 37.81 190 ALA A CA 1
ATOM 1406 C C . ALA A 1 190 ? 10.179 14.595 -34.199 1.00 37.81 190 ALA A C 1
ATOM 1408 O O . ALA A 1 190 ? 10.875 14.198 -35.130 1.00 37.81 190 ALA A O 1
ATOM 1409 N N . ALA A 1 191 ? 10.649 15.469 -33.298 1.00 38.09 191 ALA A N 1
ATOM 1410 C CA . ALA A 1 191 ? 11.951 16.140 -33.411 1.00 38.09 191 ALA A CA 1
ATOM 1411 C C . ALA A 1 191 ? 13.095 15.435 -32.651 1.00 38.09 191 ALA A C 1
ATOM 1413 O O . ALA A 1 191 ? 14.262 15.641 -32.971 1.00 38.09 191 ALA A O 1
ATOM 1414 N N . VAL A 1 192 ? 12.786 14.580 -31.668 1.00 35.88 192 VAL A N 1
ATOM 1415 C CA . VAL A 1 192 ? 13.799 13.840 -30.881 1.00 35.88 192 VAL A CA 1
ATOM 1416 C C . VAL A 1 192 ? 14.234 12.532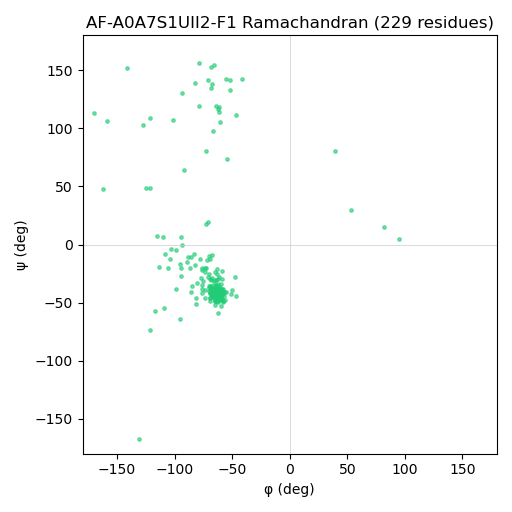 -31.571 1.00 35.88 192 VAL A C 1
ATOM 1418 O O . VAL A 1 192 ? 15.263 11.959 -31.223 1.00 35.88 192 VAL A O 1
ATOM 1421 N N . SER A 1 193 ? 13.533 12.099 -32.628 1.00 32.81 193 SER A N 1
ATOM 1422 C CA . SER A 1 193 ? 13.894 10.901 -33.410 1.00 32.81 193 SER A CA 1
ATOM 1423 C C . SER A 1 193 ? 15.199 11.020 -34.221 1.00 32.81 193 SER A C 1
ATOM 1425 O O . SER A 1 193 ? 15.684 10.014 -34.731 1.00 32.81 193 SER A O 1
ATOM 1427 N N . ALA A 1 194 ? 15.802 12.212 -34.309 1.00 34.81 194 ALA A N 1
ATOM 1428 C CA . ALA A 1 194 ? 17.019 12.455 -35.091 1.00 34.81 194 ALA A CA 1
ATOM 1429 C C . ALA A 1 194 ? 18.320 12.559 -34.260 1.00 34.81 194 ALA A C 1
ATOM 1431 O O . ALA A 1 194 ? 19.390 12.705 -34.846 1.00 34.81 194 ALA A O 1
ATOM 1432 N N . GLY A 1 195 ? 18.263 12.507 -32.920 1.00 29.33 195 GLY A N 1
ATOM 1433 C CA . GLY A 1 195 ? 19.396 12.918 -32.070 1.00 29.33 195 GLY A CA 1
ATOM 1434 C C . GLY A 1 195 ? 20.104 11.843 -31.240 1.00 29.33 195 GLY A C 1
ATOM 1435 O O . GLY A 1 195 ? 21.237 12.069 -30.828 1.00 29.33 195 GLY A O 1
ATOM 1436 N N . GLU A 1 196 ? 19.495 10.683 -30.980 1.00 29.62 196 GLU A N 1
ATOM 1437 C CA . GLU A 1 196 ? 19.989 9.772 -29.929 1.00 29.62 196 GLU A CA 1
ATOM 1438 C C . GLU A 1 196 ? 20.259 8.354 -30.446 1.00 29.62 196 GLU A C 1
ATOM 1440 O O . GLU A 1 196 ? 19.854 7.344 -29.880 1.00 29.62 196 GLU A O 1
ATOM 1445 N N . SER A 1 197 ? 20.979 8.277 -31.565 1.00 28.39 197 SER A N 1
ATOM 1446 C CA . SER A 1 197 ? 21.517 7.030 -32.108 1.00 28.39 197 SER A CA 1
ATOM 1447 C C . SER A 1 197 ? 22.940 6.789 -31.590 1.00 28.39 197 SER A C 1
ATOM 1449 O O . SER A 1 197 ? 23.882 6.802 -32.375 1.00 28.39 197 SER A O 1
ATOM 1451 N N . ALA A 1 198 ? 23.121 6.604 -30.274 1.00 30.33 198 ALA A N 1
ATOM 1452 C CA . ALA A 1 198 ? 24.406 6.158 -29.709 1.00 30.33 198 ALA A CA 1
ATOM 1453 C C . ALA A 1 198 ? 24.331 5.588 -28.271 1.00 30.33 198 ALA A C 1
ATOM 1455 O O . ALA A 1 198 ? 25.155 5.934 -27.432 1.00 30.33 198 ALA A O 1
ATOM 1456 N N . ALA A 1 199 ? 23.394 4.688 -27.956 1.00 29.86 199 ALA A N 1
ATOM 1457 C CA . ALA A 1 199 ? 23.571 3.749 -26.837 1.00 29.86 199 ALA A CA 1
ATOM 1458 C C . ALA A 1 199 ? 22.648 2.533 -27.003 1.00 29.86 199 ALA A C 1
ATOM 1460 O O . ALA A 1 199 ? 21.436 2.622 -26.830 1.00 29.86 199 ALA A O 1
ATOM 1461 N N . GLY A 1 200 ? 23.228 1.387 -27.364 1.00 31.67 200 GLY A N 1
ATOM 1462 C CA . GLY A 1 200 ? 22.500 0.142 -27.601 1.00 31.67 200 GLY A CA 1
ATOM 1463 C C . GLY A 1 200 ? 21.762 -0.375 -26.362 1.00 31.67 200 GLY A C 1
ATOM 1464 O O . GLY A 1 200 ? 22.377 -0.809 -25.386 1.00 31.67 200 GLY A O 1
ATOM 1465 N N . GLY A 1 201 ? 20.435 -0.381 -26.445 1.00 32.38 201 GLY A N 1
ATOM 1466 C CA . GLY A 1 201 ? 19.518 -1.089 -25.560 1.00 32.38 201 GLY A CA 1
ATOM 1467 C C . GLY A 1 201 ? 18.116 -1.022 -26.157 1.00 32.38 201 GLY A C 1
ATOM 1468 O O . GLY A 1 201 ? 17.564 0.068 -26.265 1.00 32.38 201 GLY A O 1
ATOM 1469 N N . ASP A 1 202 ? 17.576 -2.167 -26.588 1.00 42.31 202 ASP A N 1
ATOM 1470 C CA . ASP A 1 202 ? 16.273 -2.289 -27.259 1.00 42.31 202 ASP A CA 1
ATOM 1471 C C . ASP A 1 202 ? 15.184 -1.483 -26.523 1.00 42.31 202 ASP A C 1
ATOM 1473 O O . ASP A 1 202 ? 14.760 -1.818 -25.412 1.00 42.31 202 ASP A O 1
ATOM 1477 N N . THR A 1 203 ? 14.706 -0.410 -27.153 1.00 42.53 203 THR A N 1
ATOM 1478 C CA . THR A 1 203 ? 13.637 0.458 -26.655 1.00 42.53 203 THR A CA 1
ATOM 1479 C C . THR A 1 203 ? 12.300 -0.271 -26.754 1.00 42.53 203 THR A C 1
ATOM 1481 O O . THR A 1 203 ? 11.516 -0.092 -27.684 1.00 42.53 203 THR A O 1
ATOM 1484 N N . VAL A 1 204 ? 12.013 -1.151 -25.791 1.00 56.78 204 VAL A N 1
ATOM 1485 C CA . VAL A 1 204 ? 10.708 -1.819 -25.748 1.00 56.78 204 VAL A CA 1
ATOM 1486 C C . VAL A 1 204 ? 9.622 -0.758 -25.576 1.00 56.78 204 VAL A C 1
ATOM 1488 O O . VAL A 1 204 ? 9.620 -0.045 -24.572 1.00 56.78 204 VAL A O 1
ATOM 1491 N N . GLY A 1 205 ? 8.711 -0.657 -26.548 1.00 66.50 205 GLY A N 1
ATOM 1492 C CA . GLY A 1 205 ? 7.675 0.376 -26.576 1.00 66.50 205 GLY A CA 1
ATOM 1493 C C . GLY A 1 205 ? 6.872 0.457 -25.273 1.00 66.50 205 GLY A C 1
ATOM 1494 O O . GLY A 1 205 ? 6.535 -0.565 -24.667 1.00 66.50 205 GLY A O 1
ATOM 1495 N N . PHE A 1 206 ? 6.542 1.684 -24.857 1.00 71.00 206 PHE A N 1
ATOM 1496 C CA . PHE A 1 206 ? 5.837 2.001 -23.608 1.00 71.00 206 PHE A CA 1
ATOM 1497 C C . PHE A 1 206 ? 4.606 1.110 -23.362 1.00 71.00 206 PHE A C 1
ATOM 1499 O O . PHE A 1 206 ? 4.460 0.543 -22.280 1.00 71.00 206 PHE A O 1
ATOM 1506 N N . GLY A 1 207 ? 3.777 0.885 -24.390 1.00 68.00 207 GLY A N 1
ATOM 1507 C CA . GLY A 1 207 ? 2.584 0.035 -24.285 1.00 68.00 207 GLY A CA 1
ATOM 1508 C C . GLY A 1 207 ? 2.890 -1.420 -23.914 1.00 68.00 207 GLY A C 1
ATOM 1509 O O . GLY A 1 207 ? 2.169 -2.027 -23.126 1.00 68.00 207 GLY A O 1
ATOM 1510 N N . ARG A 1 208 ? 4.008 -1.971 -24.396 1.00 66.12 208 ARG A N 1
ATOM 1511 C CA . ARG A 1 208 ? 4.434 -3.345 -24.094 1.00 66.12 208 ARG A CA 1
ATOM 1512 C C . ARG A 1 208 ? 5.011 -3.459 -22.677 1.00 66.12 208 ARG A C 1
ATOM 1514 O O . ARG A 1 208 ? 4.804 -4.480 -22.020 1.00 66.12 208 ARG A O 1
ATOM 1521 N N . ARG A 1 209 ? 5.645 -2.395 -22.163 1.00 61.44 209 ARG A N 1
ATOM 1522 C CA . ARG A 1 209 ? 6.065 -2.289 -20.751 1.00 61.44 209 ARG A CA 1
ATOM 1523 C C . ARG A 1 209 ? 4.845 -2.258 -19.821 1.00 61.44 209 ARG A C 1
ATOM 1525 O O . ARG A 1 209 ? 4.764 -3.066 -18.900 1.00 61.44 209 ARG A O 1
ATOM 1532 N N . VAL A 1 210 ? 3.858 -1.409 -20.119 1.00 69.62 210 VAL A N 1
ATOM 1533 C CA . VAL A 1 210 ? 2.604 -1.302 -19.349 1.00 69.62 210 VAL A CA 1
ATOM 1534 C C . VAL A 1 210 ? 1.816 -2.613 -19.371 1.00 69.62 210 VAL A C 1
ATOM 1536 O O . VAL A 1 210 ? 1.424 -3.100 -18.314 1.00 69.62 210 VAL A O 1
ATOM 1539 N N . ALA A 1 211 ? 1.645 -3.236 -20.541 1.00 71.94 211 ALA A N 1
ATOM 1540 C CA . ALA A 1 211 ? 0.947 -4.516 -20.665 1.00 71.94 211 ALA A CA 1
ATOM 1541 C C . ALA A 1 211 ? 1.609 -5.626 -19.831 1.00 71.94 211 ALA A C 1
ATOM 1543 O O . ALA A 1 211 ? 0.920 -6.419 -19.193 1.00 71.94 211 ALA A O 1
ATOM 1544 N N . THR A 1 212 ? 2.944 -5.647 -19.771 1.00 69.25 212 THR A N 1
ATOM 1545 C CA . THR A 1 212 ? 3.688 -6.632 -18.971 1.00 69.25 212 THR A CA 1
ATOM 1546 C C . THR A 1 212 ? 3.491 -6.410 -17.466 1.00 69.25 212 THR A C 1
ATOM 1548 O O . THR A 1 212 ? 3.304 -7.376 -16.727 1.00 69.25 212 THR A O 1
ATOM 1551 N N . ILE A 1 213 ? 3.467 -5.152 -17.006 1.00 67.69 213 ILE A N 1
ATOM 1552 C CA . ILE A 1 213 ? 3.182 -4.804 -15.600 1.00 67.69 213 ILE A CA 1
ATOM 1553 C C . ILE A 1 213 ? 1.730 -5.148 -15.233 1.00 67.69 213 ILE A C 1
ATOM 1555 O O . ILE A 1 213 ? 1.462 -5.658 -14.146 1.00 67.69 213 ILE A O 1
ATOM 1559 N N . LEU A 1 214 ? 0.780 -4.894 -16.137 1.00 68.69 214 LEU A N 1
ATOM 1560 C CA . LEU A 1 214 ? -0.628 -5.220 -15.912 1.00 68.69 214 LEU A CA 1
ATOM 1561 C C . LEU A 1 214 ? -0.849 -6.735 -15.841 1.00 68.69 214 LEU A C 1
ATOM 1563 O O . LEU A 1 214 ? -1.514 -7.204 -14.921 1.00 68.69 214 LEU A O 1
ATOM 1567 N N . MET A 1 215 ? -0.245 -7.507 -16.747 1.00 72.31 215 MET A N 1
ATOM 1568 C CA . MET A 1 215 ? -0.342 -8.971 -16.734 1.00 72.31 215 MET A CA 1
ATOM 1569 C C . MET A 1 215 ? 0.308 -9.589 -15.491 1.00 72.31 215 MET A C 1
ATOM 1571 O O . MET A 1 215 ? -0.263 -10.500 -14.887 1.00 72.31 215 MET A O 1
AT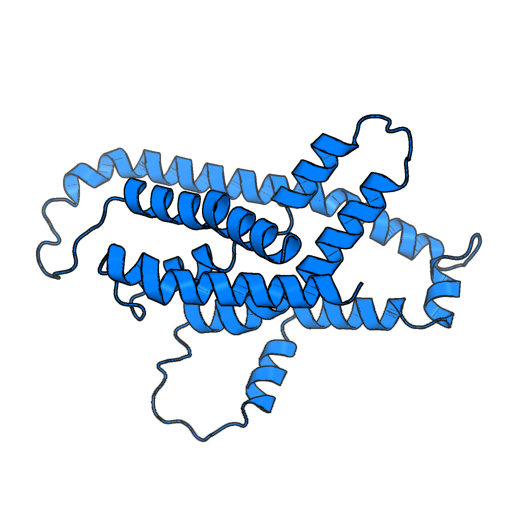OM 1575 N N . SER A 1 216 ? 1.463 -9.074 -15.054 1.00 65.38 216 SER A N 1
ATOM 1576 C CA . SER A 1 216 ? 2.122 -9.572 -13.841 1.00 65.38 216 SER A CA 1
ATOM 1577 C C . SER A 1 216 ? 1.283 -9.326 -12.583 1.00 65.38 216 SER A C 1
ATOM 1579 O O . SER A 1 216 ? 1.179 -10.209 -11.729 1.00 65.38 216 SER A O 1
ATOM 1581 N N . ARG A 1 217 ? 0.633 -8.158 -12.484 1.00 64.69 217 ARG A N 1
ATOM 1582 C CA . ARG A 1 217 ? -0.158 -7.781 -11.304 1.00 64.69 217 ARG A CA 1
ATOM 1583 C C . ARG A 1 217 ? -1.560 -8.371 -11.277 1.00 64.69 217 ARG A C 1
ATOM 1585 O O . ARG A 1 217 ? -1.973 -8.843 -10.225 1.00 64.69 217 ARG A O 1
ATOM 1592 N N . TYR A 1 218 ? -2.299 -8.324 -12.381 1.00 69.44 218 TYR A N 1
ATOM 1593 C CA . TYR A 1 218 ? -3.734 -8.635 -12.370 1.00 69.44 218 TYR A CA 1
ATOM 1594 C C . TYR A 1 218 ? -4.069 -10.074 -12.738 1.00 69.44 218 TYR A C 1
ATOM 1596 O O . TYR A 1 218 ? -5.170 -10.522 -12.443 1.00 69.44 218 TYR A O 1
ATOM 1604 N N . VAL A 1 219 ? -3.137 -10.806 -13.345 1.00 71.56 219 VAL A N 1
ATOM 1605 C CA . VAL A 1 219 ? -3.364 -12.206 -13.717 1.00 71.56 219 VAL A CA 1
ATOM 1606 C C . VAL A 1 219 ? -2.539 -13.118 -12.819 1.00 71.56 219 VAL A C 1
ATOM 1608 O O . VAL A 1 219 ? -3.095 -13.961 -12.121 1.00 71.56 219 VAL A O 1
ATOM 1611 N N . LEU A 1 220 ? -1.223 -12.907 -12.743 1.00 64.81 220 LEU A N 1
ATOM 1612 C CA . LEU A 1 220 ? -0.348 -13.833 -12.015 1.00 64.81 220 LEU A CA 1
ATOM 1613 C C . LEU A 1 220 ? -0.469 -13.747 -10.489 1.00 64.81 220 LEU A C 1
ATOM 1615 O O . LEU A 1 220 ? -0.546 -14.784 -9.834 1.00 64.81 220 LEU A O 1
ATOM 1619 N N . SER A 1 221 ? -0.482 -12.540 -9.914 1.00 65.56 221 SER A N 1
ATOM 1620 C CA . SER A 1 221 ? -0.593 -12.367 -8.457 1.00 65.56 221 SER A CA 1
ATOM 1621 C C . SER A 1 221 ? -1.857 -13.016 -7.863 1.00 65.56 221 SER A C 1
ATOM 1623 O O . SER A 1 221 ? -1.723 -13.746 -6.875 1.00 65.56 221 SER A O 1
ATOM 1625 N N . PRO A 1 222 ? -3.074 -12.812 -8.416 1.00 65.94 222 PRO A N 1
ATOM 1626 C CA . PRO A 1 222 ? -4.268 -13.475 -7.896 1.00 65.94 222 PRO A CA 1
ATOM 1627 C C . PRO A 1 222 ? -4.288 -14.979 -8.186 1.00 65.94 222 PRO A C 1
ATOM 1629 O O . PRO A 1 222 ? -4.694 -15.726 -7.303 1.00 65.94 222 PRO A O 1
ATOM 1632 N N . LEU A 1 223 ? -3.787 -15.446 -9.339 1.00 69.19 223 LEU A N 1
ATOM 1633 C CA . LEU A 1 223 ? -3.682 -16.886 -9.625 1.00 69.19 223 LEU A CA 1
ATOM 1634 C C . LEU A 1 223 ? -2.776 -17.610 -8.621 1.00 69.19 223 LEU A C 1
ATOM 1636 O O . LEU A 1 223 ? -3.155 -18.652 -8.100 1.00 69.19 223 LEU A O 1
ATOM 1640 N N . LEU A 1 224 ? -1.615 -17.038 -8.291 1.00 66.75 224 LEU A N 1
ATOM 1641 C CA . LEU A 1 224 ? -0.718 -17.588 -7.269 1.00 66.75 224 LEU A CA 1
ATOM 1642 C C . LEU A 1 224 ? -1.336 -17.541 -5.870 1.00 66.75 224 LEU A C 1
ATOM 1644 O O . LEU A 1 224 ? -1.201 -18.500 -5.117 1.00 66.75 224 LEU A O 1
ATOM 1648 N N . SER A 1 225 ? -2.034 -16.453 -5.533 1.00 59.00 225 SER A N 1
ATOM 1649 C CA . SER A 1 225 ? -2.716 -16.320 -4.237 1.00 59.00 225 SER A CA 1
ATOM 1650 C C . SER A 1 225 ? -3.856 -17.332 -4.091 1.00 59.00 225 SER A C 1
ATOM 1652 O O . SER A 1 225 ? -4.027 -17.911 -3.024 1.00 59.00 225 SER A O 1
ATOM 1654 N N . PHE A 1 226 ? -4.600 -17.582 -5.170 1.00 68.38 226 PHE A N 1
ATOM 1655 C CA . PHE A 1 226 ? -5.648 -18.598 -5.222 1.00 68.38 226 PHE A CA 1
ATOM 1656 C C . PHE A 1 226 ? -5.062 -20.013 -5.146 1.00 68.38 226 PHE A C 1
ATOM 1658 O O . PHE A 1 226 ? -5.564 -20.849 -4.402 1.00 68.38 226 PHE A O 1
ATOM 1665 N N . SER A 1 227 ? -3.947 -20.262 -5.839 1.00 67.81 227 SER A N 1
ATOM 1666 C CA . SER A 1 227 ? -3.255 -21.555 -5.808 1.00 67.81 227 SER A CA 1
ATOM 1667 C C . SER A 1 227 ? -2.664 -21.881 -4.430 1.00 67.81 227 SER A C 1
ATOM 1669 O O . SER A 1 227 ? -2.638 -23.045 -4.055 1.00 67.81 227 SER A O 1
ATOM 1671 N N . LEU A 1 228 ? -2.227 -20.872 -3.667 1.00 61.91 228 LEU A N 1
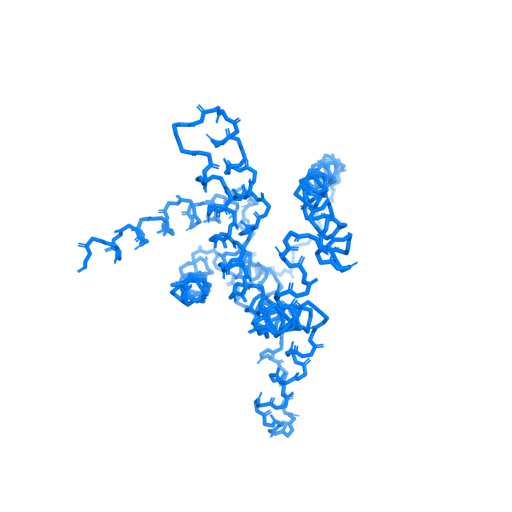ATOM 1672 C CA . LEU A 1 228 ? -1.753 -21.013 -2.279 1.00 61.91 228 LEU A CA 1
ATOM 1673 C C . LEU A 1 228 ? -2.878 -21.193 -1.252 1.00 61.91 228 LEU A C 1
ATOM 1675 O O . LEU A 1 228 ? -2.610 -21.633 -0.143 1.00 61.91 228 LEU A O 1
ATOM 1679 N N . LEU A 1 229 ? -4.110 -20.813 -1.593 1.00 58.47 229 LEU A N 1
ATOM 1680 C CA . LEU A 1 229 ? -5.294 -21.011 -0.751 1.00 58.47 229 LEU A CA 1
ATOM 1681 C C . LEU A 1 229 ? -5.952 -22.383 -0.966 1.00 58.47 229 LEU A C 1
ATOM 1683 O O . LEU A 1 229 ? -6.727 -22.817 -0.120 1.00 58.47 229 LEU A O 1
ATOM 1687 N N . MET A 1 230 ? -5.677 -23.027 -2.104 1.00 57.25 230 MET A N 1
ATOM 1688 C CA . MET A 1 230 ? -6.213 -24.337 -2.503 1.00 57.25 230 MET A CA 1
ATOM 1689 C C . MET A 1 230 ? -5.251 -25.509 -2.238 1.00 57.25 230 MET A C 1
ATOM 1691 O O . MET A 1 230 ? -5.634 -26.655 -2.465 1.00 57.25 230 MET A O 1
ATOM 1695 N N . ALA A 1 231 ? -4.025 -25.231 -1.786 1.00 45.72 231 ALA A N 1
ATOM 1696 C CA . ALA A 1 231 ? -3.024 -26.216 -1.370 1.00 45.72 231 ALA A CA 1
ATOM 1697 C C . ALA A 1 231 ? -2.940 -26.280 0.160 1.00 45.72 231 ALA A C 1
ATOM 1699 O O . ALA A 1 231 ? -2.743 -27.398 0.683 1.00 45.72 231 ALA A O 1
#